Protein AF-A0A931X0N3-F1 (afdb_monomer)

Sequence (360 aa):
SYLYRYRYTQSYAGLIPGGLKPRPGAPPMRLWFNTGNCLFPDPVFKGIVQPVWTNNEYDMIHALAVEVARTGKSDYLPMLRWSARHTIEVDFVAHCDERMNHRGTPQHSPNHNTSGVISSHLWTQGLLQYYLLTGDRDALDVAHALGEKVMDLNRWSEARSWGFDREIGWGLLSLVCLVEAGFDRYREECIAMSDFLQNYDRRSYRGPVYLSTGRRNRSLERQMVDGGLGYSPLMEAMDRWQKITRRPDTEAWLKELLLQYQRETWNAIAEGEVPHQRYMVPDVMGIGYERTGDRTFIDLGLAILENYDFVREQPVGEIKPSAMTYRAVFRFLGHADRLGLLDSFESPAIVRLRKRAEER

Radius of gyration: 21.35 Å; Cα contacts (8 Å, |Δi|>4): 495; chains: 1; bounding box: 51×44×74 Å

Solvent-accessible surface area (backbone atoms only — not comparable to full-atom values): 20337 Å² total; per-residue (Å²): 134,90,82,88,72,86,72,76,86,89,85,77,78,72,90,68,91,85,78,71,82,75,61,93,85,61,76,85,75,81,72,81,75,78,87,72,92,78,74,70,71,86,83,93,86,91,75,96,63,78,67,57,44,54,49,61,57,67,33,46,34,33,33,39,47,49,50,30,69,74,67,70,47,68,83,48,48,62,57,31,50,49,49,46,48,42,40,63,72,58,21,38,31,76,72,50,92,52,71,67,42,32,32,28,32,15,43,60,5,49,90,32,65,73,41,64,38,51,41,58,43,36,77,20,54,18,36,46,49,48,20,75,76,68,68,45,59,67,38,43,53,50,28,51,36,29,44,50,37,39,54,51,36,62,70,32,81,94,62,41,58,86,53,98,43,33,37,39,12,32,30,40,27,22,32,41,46,41,35,75,73,67,44,62,89,39,45,66,58,44,49,55,53,52,51,48,64,72,68,52,65,73,84,78,60,83,64,55,66,93,47,97,76,29,63,52,91,46,56,68,59,51,29,42,47,25,23,11,74,25,43,27,41,29,52,49,26,52,53,52,44,28,71,74,67,68,42,65,66,55,48,53,53,50,52,52,50,42,53,52,47,48,54,40,48,50,51,35,50,76,73,73,46,77,52,76,31,49,49,23,42,26,32,45,22,31,52,37,24,76,75,66,70,45,62,66,30,54,34,52,32,52,53,53,54,73,69,51,78,68,76,84,48,86,41,48,83,58,68,60,65,50,27,35,27,56,56,15,39,56,67,23,47,57,53,39,50,78,69,68,58,71,88,50,96,64,54,71,42,49,59,51,52,53,52,57,61,73,76,105

Structure (mmCIF, N/CA/C/O backbone):
data_AF-A0A931X0N3-F1
#
_entry.id   AF-A0A931X0N3-F1
#
loop_
_atom_site.group_PDB
_atom_site.id
_atom_site.type_symbol
_atom_site.label_atom_id
_atom_site.label_alt_id
_atom_site.label_comp_id
_atom_site.label_asym_id
_atom_site.label_entity_id
_atom_site.label_seq_id
_atom_site.pdbx_PDB_ins_code
_atom_site.Cartn_x
_atom_site.Cartn_y
_atom_site.Cartn_z
_atom_site.occupancy
_atom_site.B_iso_or_equiv
_atom_site.auth_seq_id
_atom_site.auth_comp_id
_atom_site.auth_asym_id
_atom_site.auth_atom_id
_atom_site.pdbx_PDB_model_num
ATOM 1 N N . SER A 1 1 ? 22.976 23.786 -20.067 1.00 34.53 1 SER A N 1
ATOM 2 C CA . SER A 1 1 ? 22.804 23.683 -18.604 1.00 34.53 1 SER A CA 1
ATOM 3 C C . SER A 1 1 ? 21.532 24.423 -18.216 1.00 34.53 1 SER A C 1
ATOM 5 O O . SER A 1 1 ? 21.297 25.495 -18.750 1.00 34.53 1 SER A O 1
ATOM 7 N N . TYR A 1 2 ? 20.721 23.822 -17.337 1.00 25.06 2 TYR A N 1
ATOM 8 C CA . TYR A 1 2 ? 19.410 24.287 -16.846 1.00 25.06 2 TYR A CA 1
ATOM 9 C C . TYR A 1 2 ? 18.255 24.343 -17.856 1.00 25.06 2 TYR A C 1
ATOM 11 O O . TYR A 1 2 ? 18.152 25.284 -18.629 1.00 25.06 2 TYR A O 1
ATOM 19 N N . LEU A 1 3 ? 17.332 23.374 -17.755 1.00 22.16 3 LEU A N 1
ATOM 20 C CA . LEU A 1 3 ? 15.872 23.590 -17.794 1.00 22.16 3 LEU A CA 1
ATOM 21 C C . LEU A 1 3 ? 15.116 22.309 -17.360 1.00 22.16 3 LEU A C 1
ATOM 23 O O . LEU A 1 3 ? 14.185 21.854 -18.011 1.00 22.16 3 LEU A O 1
ATOM 27 N N . TYR A 1 4 ? 15.485 21.755 -16.198 1.00 25.14 4 TYR A N 1
ATOM 28 C CA . TYR A 1 4 ? 14.564 20.949 -15.386 1.00 25.14 4 TYR A CA 1
ATOM 29 C C . TYR A 1 4 ? 13.541 21.912 -14.763 1.00 25.14 4 TYR A C 1
ATOM 31 O O . TYR A 1 4 ? 13.698 22.382 -13.638 1.00 25.14 4 TYR A O 1
ATOM 39 N N . ARG A 1 5 ? 12.508 22.289 -15.522 1.00 22.84 5 ARG A N 1
ATOM 40 C CA . ARG A 1 5 ? 11.310 22.912 -14.946 1.00 22.84 5 ARG A CA 1
ATOM 41 C C . ARG A 1 5 ? 10.306 21.807 -14.668 1.00 22.84 5 ARG A C 1
ATOM 43 O O . ARG A 1 5 ? 9.483 21.482 -15.515 1.00 22.84 5 ARG A O 1
ATOM 50 N N . TYR A 1 6 ? 10.391 21.269 -13.454 1.00 25.03 6 TYR A N 1
ATOM 51 C CA . TYR A 1 6 ? 9.292 20.594 -12.776 1.00 25.03 6 TYR A CA 1
ATOM 52 C C . TYR A 1 6 ? 8.010 21.428 -12.931 1.00 25.03 6 TYR A C 1
ATOM 54 O O . TYR A 1 6 ? 7.811 22.417 -12.227 1.00 25.03 6 TYR A O 1
ATOM 62 N N . ARG A 1 7 ? 7.137 21.043 -13.864 1.00 22.34 7 ARG A N 1
ATOM 63 C CA . ARG A 1 7 ? 5.723 21.411 -13.829 1.00 22.34 7 ARG A CA 1
ATOM 64 C C . ARG A 1 7 ? 4.970 20.231 -13.233 1.00 22.34 7 ARG A C 1
ATOM 66 O O . ARG A 1 7 ? 4.386 19.426 -13.944 1.00 22.34 7 ARG A O 1
ATOM 73 N N . TYR A 1 8 ? 5.003 20.143 -11.906 1.00 24.97 8 TYR A N 1
ATOM 74 C CA . TYR A 1 8 ? 3.861 19.579 -11.199 1.00 24.97 8 TYR A CA 1
ATOM 75 C C . TYR A 1 8 ? 2.616 20.386 -11.604 1.00 24.97 8 TYR A C 1
ATOM 77 O O . TYR A 1 8 ? 2.715 21.595 -11.813 1.00 24.97 8 TYR A O 1
ATOM 85 N N . THR A 1 9 ? 1.461 19.724 -11.643 1.00 24.75 9 THR A N 1
ATOM 86 C CA . THR A 1 9 ? 0.105 20.297 -11.753 1.00 24.75 9 THR A CA 1
ATOM 87 C C . THR A 1 9 ? -0.378 20.664 -13.164 1.00 24.75 9 THR A C 1
ATOM 89 O O . THR A 1 9 ? -0.105 21.738 -13.688 1.00 24.75 9 THR A O 1
ATOM 92 N N . GLN A 1 10 ? -1.157 19.761 -13.768 1.00 24.53 10 GLN A N 1
ATOM 93 C CA . GLN A 1 10 ? -2.611 19.924 -13.933 1.00 24.53 10 GLN A CA 1
ATOM 94 C C . GLN A 1 10 ? -3.188 18.611 -14.491 1.00 24.53 10 GLN A C 1
ATOM 96 O O . GLN A 1 10 ? -3.094 18.322 -15.679 1.00 24.53 10 GLN A O 1
ATOM 101 N N . SER A 1 11 ? -3.749 17.795 -13.602 1.00 26.48 11 SER A N 1
ATOM 102 C CA . SER A 1 11 ? -4.498 16.580 -13.918 1.00 26.48 11 SER A CA 1
ATOM 103 C C . SER A 1 11 ? -5.937 16.809 -13.493 1.00 26.48 11 SER A C 1
ATOM 105 O O . SER A 1 11 ? -6.149 16.833 -12.293 1.00 26.48 11 SER A O 1
ATOM 107 N N . TYR A 1 12 ? -6.900 16.961 -14.402 1.00 36.62 12 TYR A N 1
ATOM 108 C CA . TYR A 1 12 ? -8.322 16.817 -14.060 1.00 36.62 12 TYR A CA 1
ATOM 109 C C . TYR A 1 12 ? -9.075 16.325 -15.294 1.00 36.62 12 TYR A C 1
ATOM 111 O O . TYR A 1 12 ? -8.903 16.860 -16.390 1.00 36.62 12 TYR A O 1
ATOM 119 N N . ALA A 1 13 ? -9.849 15.254 -15.129 1.00 25.50 13 ALA A N 1
ATOM 120 C CA . ALA A 1 13 ? -10.690 14.726 -16.188 1.00 25.50 13 ALA A CA 1
ATOM 121 C C . ALA A 1 13 ? -11.806 15.729 -16.520 1.00 25.50 13 ALA A C 1
ATOM 123 O O . ALA A 1 13 ? -12.459 16.263 -15.630 1.00 25.50 13 ALA A O 1
ATOM 124 N N . GLY A 1 14 ? -12.020 15.954 -17.816 1.00 27.67 14 GLY A N 1
ATOM 125 C CA . GLY A 1 14 ? -13.167 16.664 -18.374 1.00 27.67 14 GLY A CA 1
ATOM 126 C C . GLY A 1 14 ? -13.113 16.611 -19.902 1.00 27.67 14 GLY A C 1
ATOM 127 O O . GLY A 1 14 ? -12.220 17.193 -20.516 1.00 27.67 14 GLY A O 1
ATOM 128 N N . LEU A 1 15 ? -14.029 15.872 -20.534 1.00 32.25 15 LEU A N 1
ATOM 129 C CA . LEU A 1 15 ? -14.201 15.859 -21.993 1.00 32.25 15 LEU A CA 1
ATOM 130 C C . LEU A 1 15 ? -14.935 17.137 -22.440 1.00 32.25 15 LEU A C 1
ATOM 132 O O . LEU A 1 15 ? -15.938 17.510 -21.841 1.00 32.25 15 LEU A O 1
ATOM 136 N N . ILE A 1 16 ? -14.479 17.782 -23.522 1.00 33.72 16 ILE A N 1
ATOM 137 C CA . ILE A 1 16 ? -15.159 18.936 -24.143 1.00 33.72 16 ILE A CA 1
ATOM 138 C C . ILE A 1 16 ? -15.838 18.497 -25.451 1.00 33.72 16 ILE A C 1
ATOM 140 O O . ILE A 1 16 ? -15.136 18.124 -26.397 1.00 33.72 16 ILE A O 1
ATOM 144 N N . PRO A 1 17 ? -17.167 18.631 -25.594 1.00 31.28 17 PRO A N 1
ATOM 145 C CA . PRO A 1 17 ? -17.823 18.602 -26.898 1.00 31.28 17 PRO A CA 1
ATOM 146 C C . PRO A 1 17 ? -17.437 19.842 -27.726 1.00 31.28 17 PRO A C 1
ATOM 148 O O . PRO A 1 17 ? -17.644 20.977 -27.301 1.00 31.28 17 PRO A O 1
ATOM 151 N N . GLY A 1 18 ? -16.871 19.640 -28.921 1.00 37.56 18 GLY A N 1
ATOM 152 C CA . GLY A 1 18 ? -16.613 20.717 -29.896 1.00 37.56 18 GLY A CA 1
ATOM 153 C C . GLY A 1 18 ? -15.276 21.465 -29.770 1.00 37.56 18 GLY A C 1
ATOM 154 O O . GLY A 1 18 ? -15.065 22.447 -30.480 1.00 37.56 18 GLY A O 1
ATOM 155 N N . GLY A 1 19 ? -14.352 21.010 -28.915 1.00 26.84 19 GLY A N 1
ATOM 156 C CA . GLY A 1 19 ? -13.088 21.711 -28.634 1.00 26.84 19 GLY A CA 1
ATOM 157 C C . GLY A 1 19 ? -11.963 21.552 -29.668 1.00 26.84 19 GLY A C 1
ATOM 158 O O . GLY A 1 19 ? -10.969 22.270 -29.595 1.00 26.84 19 GLY A O 1
ATOM 159 N N . LEU A 1 20 ? -12.089 20.644 -30.641 1.00 34.66 20 LEU A N 1
ATOM 160 C CA . LEU A 1 20 ? -11.073 20.432 -31.675 1.00 34.66 20 LEU A CA 1
ATOM 161 C C . LEU A 1 20 ? -11.705 20.504 -33.063 1.00 34.66 20 LEU A C 1
ATOM 163 O O . LEU A 1 20 ? -12.465 19.624 -33.458 1.00 34.66 20 LEU A O 1
ATOM 167 N N . LYS A 1 21 ? -11.347 21.542 -33.827 1.00 39.78 21 LYS A N 1
ATOM 168 C CA . LYS A 1 21 ? -11.531 21.530 -35.280 1.00 39.78 21 LYS A CA 1
ATOM 169 C C . LYS A 1 21 ? -10.403 20.678 -35.875 1.00 39.78 21 LYS A C 1
ATOM 171 O O . LYS A 1 21 ? -9.245 21.088 -35.757 1.00 39.78 21 LYS A O 1
ATOM 176 N N . PRO A 1 22 ? -10.685 19.504 -36.468 1.00 44.97 22 PRO A N 1
ATOM 177 C CA . PRO A 1 22 ? -9.653 18.727 -37.143 1.00 44.97 22 PRO A CA 1
ATOM 178 C C . PRO A 1 22 ? -8.997 19.566 -38.248 1.00 44.97 22 PRO A C 1
ATOM 180 O O . PRO A 1 22 ? -9.637 20.429 -38.855 1.00 44.97 22 PRO A O 1
ATOM 183 N N . ARG A 1 23 ? -7.705 19.327 -38.504 1.00 39.34 23 ARG A N 1
ATOM 184 C CA . ARG A 1 23 ? -7.013 19.962 -39.634 1.00 39.34 23 ARG A CA 1
ATOM 185 C C . ARG A 1 23 ? -7.696 19.541 -40.946 1.00 39.34 23 ARG A C 1
ATOM 187 O O . ARG A 1 23 ? -8.134 18.391 -41.040 1.00 39.34 23 ARG A O 1
ATOM 194 N N . PRO A 1 24 ? -7.771 20.423 -41.958 1.00 41.03 24 PRO A N 1
ATOM 195 C CA . PRO A 1 24 ? -8.292 20.056 -43.271 1.00 41.03 24 PRO A CA 1
ATOM 196 C C . PRO A 1 24 ? -7.590 18.795 -43.798 1.00 41.03 24 PRO A C 1
ATOM 198 O O . PRO A 1 24 ? -6.363 18.754 -43.845 1.00 41.03 24 PRO A O 1
ATOM 201 N N . GLY A 1 25 ? -8.362 17.760 -44.141 1.00 50.47 25 GLY A N 1
ATOM 202 C CA . GLY A 1 25 ? -7.842 16.487 -44.657 1.00 50.47 25 GLY A CA 1
ATOM 203 C C . GLY A 1 25 ? -7.460 15.439 -43.605 1.00 50.47 25 GLY A C 1
ATOM 204 O O . GLY A 1 25 ? -7.005 14.361 -43.981 1.00 50.47 25 GLY A O 1
ATOM 205 N N . ALA A 1 26 ? -7.652 15.704 -42.307 1.00 43.91 26 ALA A N 1
ATOM 206 C CA . ALA A 1 26 ? -7.494 14.661 -41.297 1.00 43.91 26 ALA A CA 1
ATOM 207 C C . ALA A 1 26 ? -8.514 13.528 -41.549 1.00 43.91 26 ALA A C 1
ATOM 209 O O . ALA A 1 26 ? -9.701 13.820 -41.735 1.00 43.91 26 ALA A O 1
ATOM 210 N N . PRO A 1 27 ? -8.086 12.252 -41.566 1.00 39.19 27 PRO A N 1
ATOM 211 C CA . PRO A 1 27 ? -9.004 11.139 -41.752 1.00 39.19 27 PRO A CA 1
ATOM 212 C C . PRO A 1 27 ? -10.037 11.127 -40.616 1.00 39.19 27 PRO A C 1
ATOM 214 O O . PRO A 1 27 ? -9.693 11.458 -39.476 1.00 39.19 27 PRO A O 1
ATOM 217 N N . PRO A 1 28 ? -11.300 10.758 -40.893 1.00 43.50 28 PRO A N 1
ATOM 218 C CA . PRO A 1 28 ? -12.305 10.637 -39.851 1.00 43.50 28 PRO A CA 1
ATOM 219 C C . PRO A 1 28 ? -11.843 9.573 -38.854 1.00 43.50 28 PRO A C 1
ATOM 221 O O . PRO A 1 28 ? -11.841 8.380 -39.158 1.00 43.50 28 PRO A O 1
ATOM 224 N N . MET A 1 29 ? -11.439 9.992 -37.652 1.00 35.44 29 MET A N 1
ATOM 225 C CA . MET A 1 29 ? -11.303 9.051 -36.547 1.00 35.44 29 MET A CA 1
ATOM 226 C C . MET A 1 29 ? -12.696 8.498 -36.269 1.00 35.44 29 MET A C 1
ATOM 228 O O . MET A 1 29 ? -13.601 9.244 -35.891 1.00 35.44 29 MET A O 1
ATOM 232 N N . ARG A 1 30 ? -12.872 7.187 -36.454 1.00 30.75 30 ARG A N 1
ATOM 233 C CA . ARG A 1 30 ? -14.013 6.473 -35.886 1.00 30.75 30 ARG A CA 1
ATOM 234 C C . ARG A 1 30 ? -13.874 6.533 -34.368 1.00 30.75 30 ARG A C 1
ATOM 236 O O . ARG A 1 30 ? -13.252 5.672 -33.756 1.00 30.75 30 ARG A O 1
ATOM 243 N N . LEU A 1 31 ? -14.427 7.584 -33.772 1.00 33.88 31 LEU A N 1
ATOM 244 C CA . LEU A 1 31 ? -14.797 7.580 -32.367 1.00 33.88 31 LEU A CA 1
ATOM 245 C C . LEU A 1 31 ? -15.794 6.436 -32.198 1.00 33.88 31 LEU A C 1
ATOM 247 O O . LEU A 1 31 ? -16.909 6.487 -32.720 1.00 33.88 31 LEU A O 1
ATOM 251 N N . TRP A 1 32 ? -15.364 5.375 -31.523 1.00 27.78 32 TRP A N 1
ATOM 252 C CA . TRP A 1 32 ? -16.270 4.357 -31.020 1.00 27.78 32 TRP A CA 1
ATOM 253 C C . TRP A 1 32 ? -17.093 5.006 -29.909 1.00 27.78 32 TRP A C 1
ATOM 255 O O . TRP A 1 32 ? -16.715 5.008 -28.742 1.00 27.78 32 TRP A O 1
ATOM 265 N N . PHE A 1 33 ? -18.202 5.631 -30.296 1.00 27.34 33 PHE A N 1
ATOM 266 C CA . PHE A 1 33 ? -19.243 6.024 -29.364 1.00 27.34 33 PHE A CA 1
ATOM 267 C C . PHE A 1 33 ? -19.898 4.741 -28.860 1.00 27.34 33 PHE A C 1
ATOM 269 O O . PHE A 1 33 ? -20.701 4.137 -29.572 1.00 27.34 33 PHE A O 1
ATOM 276 N N . ASN A 1 34 ? -19.548 4.304 -27.650 1.00 26.16 34 ASN A N 1
ATOM 277 C CA . ASN A 1 34 ? -20.374 3.314 -26.981 1.00 26.16 34 ASN A CA 1
ATOM 278 C C . ASN A 1 34 ? -21.649 4.021 -26.507 1.00 26.16 34 ASN A C 1
ATOM 280 O O . ASN A 1 34 ? -21.625 4.874 -25.619 1.00 26.16 34 ASN A O 1
ATOM 284 N N . THR A 1 35 ? -22.751 3.720 -27.181 1.00 24.38 35 THR A N 1
ATOM 285 C CA . THR A 1 35 ? -24.092 4.167 -26.824 1.00 24.38 35 THR A CA 1
ATOM 286 C C . THR A 1 35 ? -24.618 3.218 -25.752 1.00 24.38 35 THR A C 1
ATOM 288 O O . THR A 1 35 ? -25.076 2.123 -26.052 1.00 24.38 35 THR A O 1
ATOM 291 N N . GLY A 1 36 ? -24.518 3.637 -24.489 1.00 24.41 36 GLY A N 1
ATOM 292 C CA . GLY A 1 36 ? -25.069 2.921 -23.335 1.00 24.41 36 GLY A CA 1
ATOM 293 C C . GLY A 1 36 ? -24.047 2.732 -22.215 1.00 24.41 36 GLY A C 1
ATOM 294 O O . GLY A 1 36 ? -23.069 2.017 -22.387 1.00 24.41 36 GLY A O 1
ATOM 295 N N . ASN A 1 37 ? -24.301 3.371 -21.070 1.00 27.91 37 ASN A N 1
ATOM 296 C CA . ASN A 1 37 ? -23.654 3.153 -19.770 1.00 27.91 37 ASN A CA 1
ATOM 297 C C . ASN A 1 37 ? -22.114 3.090 -19.767 1.00 27.91 37 ASN A C 1
ATOM 299 O O . ASN A 1 37 ? -21.560 1.998 -19.728 1.00 27.91 37 ASN A O 1
ATOM 303 N N . CYS A 1 38 ? -21.413 4.231 -19.687 1.00 25.45 38 CYS A N 1
ATOM 304 C CA . CYS A 1 38 ? -20.063 4.235 -19.107 1.00 25.45 38 CYS A CA 1
ATOM 305 C C . CYS A 1 38 ? -19.554 5.624 -18.672 1.00 25.45 38 CYS A C 1
ATOM 307 O O . CYS A 1 38 ? -19.379 6.541 -19.468 1.00 25.45 38 CYS A O 1
ATOM 309 N N . LEU A 1 39 ? -19.251 5.684 -17.376 1.00 27.27 39 LEU A N 1
ATOM 310 C CA . LEU A 1 39 ? -18.163 6.373 -16.681 1.00 27.27 39 LEU A CA 1
ATOM 311 C C . LEU A 1 39 ? -17.950 7.894 -16.682 1.00 27.27 39 LEU A C 1
ATOM 313 O O . LEU A 1 39 ? -17.274 8.267 -15.745 1.00 27.27 39 LEU A O 1
ATOM 317 N N . PHE A 1 40 ? -18.487 8.781 -17.530 1.00 35.84 40 PHE A N 1
ATOM 318 C CA . PHE A 1 40 ? -18.289 10.249 -17.333 1.00 35.84 40 PHE A CA 1
ATOM 319 C C . PHE A 1 40 ? -19.353 11.092 -18.081 1.00 35.84 40 PHE A C 1
ATOM 321 O O . PHE A 1 40 ? -19.472 10.918 -19.296 1.00 35.84 40 PHE A O 1
ATOM 328 N N . PRO A 1 41 ? -20.152 11.964 -17.416 1.00 28.02 41 PRO A N 1
ATOM 329 C CA . PRO A 1 41 ? -20.002 13.420 -17.636 1.00 28.02 41 PRO A CA 1
ATOM 330 C C . PRO A 1 41 ? -20.354 14.308 -16.402 1.00 28.02 41 PRO A C 1
ATOM 332 O O . PRO A 1 41 ? -21.202 13.942 -15.598 1.00 28.02 41 PRO A O 1
ATOM 335 N N . ASP A 1 42 ? -19.657 15.436 -16.181 1.00 26.11 42 ASP A N 1
ATOM 336 C CA . ASP A 1 42 ? -20.081 16.866 -16.364 1.00 26.11 42 ASP A CA 1
ATOM 337 C C . ASP A 1 42 ? -19.962 17.580 -14.982 1.00 26.11 42 ASP A C 1
ATOM 339 O O . ASP A 1 42 ? -19.809 16.856 -14.001 1.00 26.11 42 ASP A O 1
ATOM 343 N N . PRO A 1 43 ? -20.099 18.909 -14.765 1.00 32.28 43 PRO A N 1
ATOM 344 C CA . PRO A 1 43 ? -19.909 20.119 -15.571 1.00 32.28 43 PRO A CA 1
ATOM 345 C C . PRO A 1 43 ? -18.839 21.040 -14.914 1.00 32.28 43 PRO A C 1
ATOM 347 O O . PRO A 1 43 ? -18.280 20.716 -13.880 1.00 32.28 43 PRO A O 1
ATOM 350 N N . VAL A 1 44 ? -18.605 22.255 -15.422 1.00 26.64 44 VAL A N 1
ATOM 351 C CA . VAL A 1 44 ? -17.850 23.338 -14.727 1.00 26.64 44 VAL A CA 1
ATOM 352 C C . VAL A 1 44 ? -16.316 23.365 -14.965 1.00 26.64 44 VAL A C 1
ATOM 354 O O . VAL A 1 44 ? -15.509 22.886 -14.183 1.00 26.64 44 VAL A O 1
ATOM 357 N N . PHE A 1 45 ? -15.952 24.091 -16.034 1.00 27.11 45 PHE A N 1
ATOM 358 C CA . PHE A 1 45 ? -14.685 24.793 -16.348 1.00 27.11 45 PHE A CA 1
ATOM 359 C C . PHE A 1 45 ? -13.902 24.399 -17.612 1.00 27.11 45 PHE A C 1
ATOM 361 O O . PHE A 1 45 ? -13.621 23.255 -17.940 1.00 27.11 45 PHE A O 1
ATOM 368 N N . LYS A 1 46 ? -13.580 25.481 -18.331 1.00 29.73 46 LYS A N 1
ATOM 369 C CA . LYS A 1 46 ? -13.030 25.616 -19.678 1.00 29.73 46 LYS A CA 1
ATOM 370 C C . LYS A 1 46 ? -11.501 25.465 -19.676 1.00 29.73 46 LYS A C 1
ATOM 372 O O . LYS A 1 46 ? -10.823 26.249 -19.020 1.00 29.73 46 LYS A O 1
ATOM 377 N N . GLY A 1 47 ? -10.969 24.563 -20.502 1.00 31.33 47 GLY A N 1
ATOM 378 C CA . GLY A 1 47 ? -9.542 24.481 -20.847 1.00 31.33 47 GLY A CA 1
ATOM 379 C C . GLY A 1 47 ? -9.169 23.094 -21.371 1.00 31.33 47 GLY A C 1
ATOM 380 O O . GLY A 1 47 ? -9.458 22.101 -20.720 1.00 31.33 47 GLY A O 1
ATOM 381 N N . ILE A 1 48 ? -8.570 23.002 -22.562 1.00 33.12 48 ILE A N 1
ATOM 382 C CA . ILE A 1 48 ? -8.204 21.713 -23.173 1.00 33.12 48 ILE A CA 1
ATOM 383 C C . ILE A 1 48 ? -6.932 21.180 -22.499 1.00 33.12 48 ILE A C 1
ATOM 385 O O . ILE A 1 48 ? -5.843 21.701 -22.735 1.00 33.12 48 ILE A O 1
ATOM 389 N N . VAL A 1 49 ? -7.065 20.111 -21.719 1.00 37.44 49 VAL A N 1
ATOM 390 C CA . VAL A 1 49 ? -5.971 19.211 -21.323 1.00 37.44 49 VAL A CA 1
ATOM 391 C C . VAL A 1 49 ? -6.299 17.815 -21.853 1.00 37.44 49 VAL A C 1
ATOM 393 O O . VAL A 1 49 ? -7.466 17.429 -21.904 1.00 37.44 49 VAL A O 1
ATOM 396 N N . GLN A 1 50 ? -5.292 17.071 -22.320 1.00 39.00 50 GLN A N 1
ATOM 397 C CA . GLN A 1 50 ? -5.501 15.680 -22.735 1.00 39.00 50 GLN A CA 1
ATOM 398 C C . GLN A 1 50 ? -6.021 14.872 -21.535 1.00 39.00 50 GLN A C 1
ATOM 400 O O . GLN A 1 50 ? -5.484 15.054 -20.440 1.00 39.00 50 GLN A O 1
ATOM 405 N N . PRO A 1 51 ? -7.024 13.987 -21.706 1.00 48.09 51 PRO A N 1
ATOM 406 C CA . PRO A 1 51 ? -7.414 13.057 -20.656 1.00 48.09 51 PRO A CA 1
ATOM 407 C C . PRO A 1 51 ? -6.187 12.274 -20.192 1.00 48.09 51 PRO A C 1
ATOM 409 O O . PRO A 1 51 ? -5.516 11.619 -20.989 1.00 48.09 51 PRO A O 1
ATOM 412 N N . VAL A 1 52 ? -5.873 12.392 -18.908 1.00 53.62 52 VAL A N 1
ATOM 413 C CA . VAL A 1 52 ? -4.751 11.692 -18.294 1.00 53.62 52 VAL A CA 1
ATOM 414 C C . VAL A 1 52 ? -5.295 10.416 -17.670 1.00 53.62 52 VAL A C 1
ATOM 416 O O . VAL A 1 52 ? -6.098 10.481 -16.738 1.00 53.62 52 VAL A O 1
ATOM 419 N N . TRP A 1 53 ? -4.878 9.264 -18.197 1.00 63.84 53 TRP A N 1
ATOM 420 C CA . TRP A 1 53 ? -5.178 7.982 -17.571 1.00 63.84 53 TRP A CA 1
ATOM 421 C C . TRP A 1 53 ? -4.393 7.843 -16.265 1.00 63.84 53 TRP A C 1
ATOM 423 O O . TRP A 1 53 ? -3.319 8.424 -16.107 1.00 63.84 53 TRP A O 1
ATOM 433 N N . THR A 1 54 ? -4.942 7.110 -15.299 1.00 69.62 54 THR A N 1
ATOM 434 C CA . THR A 1 54 ? -4.351 7.009 -13.960 1.00 69.62 54 THR A CA 1
ATOM 435 C C . THR A 1 54 ? -3.199 6.011 -13.883 1.00 69.62 54 THR A C 1
ATOM 437 O O . THR A 1 54 ? -2.437 6.066 -12.927 1.00 69.62 54 THR A O 1
ATOM 440 N N . ASN A 1 55 ? -3.026 5.138 -14.880 1.00 76.19 55 ASN A N 1
ATOM 441 C CA . ASN A 1 55 ? -1.935 4.160 -14.954 1.00 76.19 55 ASN A CA 1
ATOM 442 C C . ASN A 1 55 ? -1.856 3.253 -13.705 1.00 76.19 55 ASN A C 1
ATOM 444 O O . ASN A 1 55 ? -0.829 3.171 -13.036 1.00 76.19 55 ASN A O 1
ATOM 448 N N . ASN A 1 56 ? -2.978 2.609 -13.369 1.00 81.75 56 ASN A N 1
ATOM 449 C CA . ASN A 1 56 ? -3.183 1.810 -12.150 1.00 81.75 56 ASN A CA 1
ATOM 450 C C . ASN A 1 56 ? -2.983 2.565 -10.821 1.00 81.75 56 ASN A C 1
ATOM 452 O O . ASN A 1 56 ? -2.722 1.953 -9.784 1.00 81.75 56 ASN A O 1
ATOM 456 N N . GLU A 1 57 ? -3.118 3.891 -10.814 1.00 77.81 57 GLU A N 1
ATOM 457 C CA . GLU A 1 57 ? -2.987 4.640 -9.570 1.00 77.81 57 GLU A CA 1
ATOM 458 C C . GLU A 1 57 ? -3.998 4.221 -8.509 1.00 77.81 57 GLU A C 1
ATOM 460 O O . GLU A 1 57 ? -5.197 4.096 -8.765 1.00 77.81 57 GLU A O 1
ATOM 465 N N . TYR A 1 58 ? -3.454 4.027 -7.305 1.00 79.06 58 TYR A N 1
ATOM 466 C CA . TYR A 1 58 ? -4.119 3.484 -6.119 1.00 79.06 58 TYR A CA 1
ATOM 467 C C . TYR A 1 58 ? -4.505 2.013 -6.218 1.00 79.06 58 TYR A C 1
ATOM 469 O O . TYR A 1 58 ? -5.211 1.513 -5.344 1.00 79.06 58 TYR A O 1
ATOM 477 N N . ASP A 1 59 ? -3.969 1.316 -7.220 1.00 88.62 59 ASP A N 1
ATOM 478 C CA . ASP A 1 59 ? -4.094 -0.122 -7.393 1.00 88.62 59 ASP A CA 1
ATOM 479 C C . ASP A 1 59 ? -5.565 -0.557 -7.439 1.00 88.62 59 ASP A C 1
ATOM 481 O O . ASP A 1 59 ? -6.064 -1.285 -6.582 1.00 88.62 59 ASP A O 1
ATOM 485 N N . MET A 1 60 ? -6.298 -0.076 -8.449 1.00 84.31 60 MET A N 1
ATOM 486 C CA . MET A 1 60 ? -7.707 -0.443 -8.657 1.00 84.31 60 MET A CA 1
ATOM 487 C C . MET A 1 60 ? -7.886 -1.967 -8.739 1.00 84.31 60 MET A C 1
ATOM 489 O O . MET A 1 60 ? -8.899 -2.511 -8.300 1.00 84.31 60 MET A O 1
ATOM 493 N N . ILE A 1 61 ? -6.874 -2.664 -9.261 1.00 92.00 61 ILE A N 1
ATOM 494 C CA . ILE A 1 61 ? -6.832 -4.124 -9.317 1.00 92.00 61 ILE A CA 1
ATOM 495 C C . ILE A 1 61 ? -6.937 -4.711 -7.902 1.00 92.00 61 ILE A C 1
ATOM 497 O O . ILE A 1 61 ? -7.717 -5.637 -7.693 1.00 92.00 61 ILE A O 1
ATOM 501 N N . HIS A 1 62 ? -6.233 -4.143 -6.916 1.00 93.38 62 HIS A N 1
ATOM 502 C CA . HIS A 1 62 ? -6.345 -4.557 -5.517 1.00 93.38 62 HIS A CA 1
ATOM 503 C C . HIS A 1 62 ? -7.765 -4.363 -4.970 1.00 93.38 62 HIS A C 1
ATOM 505 O O . HIS A 1 62 ? -8.333 -5.292 -4.395 1.00 93.38 62 HIS A O 1
ATOM 511 N N . ALA A 1 63 ? -8.369 -3.191 -5.188 1.00 86.94 63 ALA A N 1
ATOM 512 C CA . ALA A 1 63 ? -9.732 -2.908 -4.731 1.00 86.94 63 ALA A CA 1
ATOM 513 C C . ALA A 1 63 ? -10.757 -3.905 -5.310 1.00 86.94 63 ALA A C 1
ATOM 515 O O . ALA A 1 63 ? -11.589 -4.449 -4.581 1.00 86.94 63 ALA A O 1
ATOM 516 N N . LEU A 1 64 ? -10.660 -4.199 -6.610 1.00 86.75 64 LEU A N 1
ATOM 517 C CA . LEU A 1 64 ? -11.527 -5.163 -7.290 1.00 86.75 64 LEU A CA 1
ATOM 518 C C . LEU A 1 64 ? -11.271 -6.604 -6.830 1.00 86.75 64 LEU A C 1
ATOM 520 O O . LEU A 1 64 ? -12.221 -7.360 -6.637 1.00 86.75 64 LEU A O 1
ATOM 524 N N . ALA A 1 65 ? -10.010 -6.990 -6.617 1.00 91.88 65 ALA A N 1
ATOM 525 C CA . ALA A 1 65 ? -9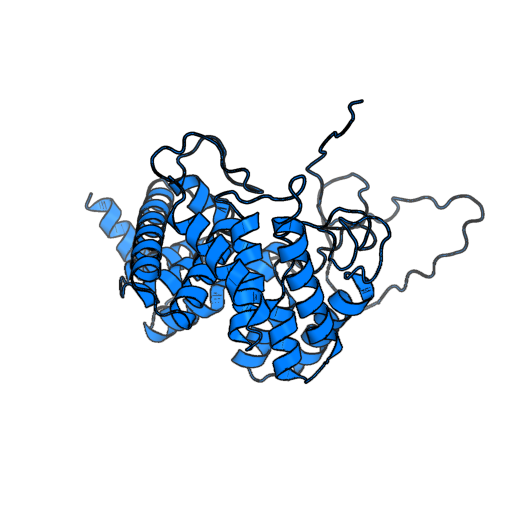.660 -8.319 -6.122 1.00 91.88 65 ALA A CA 1
ATOM 526 C C . ALA A 1 65 ? -10.190 -8.553 -4.699 1.00 91.88 65 ALA A C 1
ATOM 528 O O . ALA A 1 65 ? -10.717 -9.629 -4.409 1.00 91.88 65 ALA A O 1
ATOM 529 N N . VAL A 1 66 ? -10.113 -7.539 -3.830 1.00 88.38 66 VAL A N 1
ATOM 530 C CA . VAL A 1 66 ? -10.718 -7.578 -2.491 1.00 88.38 66 VAL A CA 1
ATOM 531 C C . VAL A 1 66 ? -12.233 -7.736 -2.588 1.00 88.38 66 VAL A C 1
ATOM 533 O O . VAL A 1 66 ? -12.795 -8.563 -1.875 1.00 88.38 66 VAL A O 1
ATOM 536 N N . GLU A 1 67 ? -12.900 -7.013 -3.488 1.00 84.81 67 GLU A N 1
ATOM 537 C CA . GLU A 1 67 ? -14.355 -7.107 -3.645 1.00 84.81 67 GLU A CA 1
ATOM 538 C C . GLU A 1 67 ? -14.806 -8.479 -4.175 1.00 84.81 67 GLU A C 1
ATOM 540 O O . GLU A 1 67 ? -15.777 -9.055 -3.670 1.00 84.81 67 GLU A O 1
ATOM 545 N N . VAL A 1 68 ? -14.067 -9.050 -5.131 1.00 86.56 68 VAL A N 1
ATOM 546 C CA . VAL A 1 68 ? -14.264 -10.435 -5.590 1.00 86.56 68 VAL A CA 1
ATOM 547 C C . VAL A 1 68 ? -14.123 -11.405 -4.417 1.00 86.56 68 VAL A C 1
ATOM 549 O O . VAL A 1 68 ? -15.015 -12.223 -4.193 1.00 86.56 68 VAL A O 1
ATOM 552 N N . ALA A 1 69 ? -13.044 -11.296 -3.636 1.00 88.75 69 ALA A N 1
ATOM 553 C CA . ALA A 1 69 ? -12.788 -12.188 -2.506 1.00 88.75 69 ALA A CA 1
ATOM 554 C C . ALA A 1 69 ? -13.839 -12.047 -1.391 1.00 88.75 69 ALA A C 1
ATOM 556 O O . ALA A 1 69 ? -14.249 -13.041 -0.796 1.00 88.75 69 ALA A O 1
ATOM 557 N N . ARG A 1 70 ? -14.298 -10.821 -1.120 1.00 84.69 70 ARG A N 1
ATOM 558 C CA . ARG A 1 70 ? -15.284 -10.509 -0.077 1.00 84.69 70 ARG A CA 1
ATOM 559 C C . ARG A 1 70 ? -16.682 -11.006 -0.429 1.00 84.69 70 ARG A C 1
ATOM 561 O O . ARG A 1 70 ? -17.406 -11.457 0.453 1.00 84.69 70 ARG A O 1
ATOM 568 N N . THR A 1 71 ? -17.088 -10.871 -1.690 1.00 84.94 71 THR A N 1
ATOM 569 C CA . THR A 1 71 ? -18.468 -11.159 -2.114 1.00 84.94 71 THR A CA 1
ATOM 570 C C . THR A 1 71 ? -18.648 -12.535 -2.737 1.00 84.94 71 THR A C 1
ATOM 572 O O . THR A 1 71 ? -19.775 -13.024 -2.792 1.00 84.94 71 THR A O 1
ATOM 575 N N . GLY A 1 72 ? -17.578 -13.134 -3.265 1.00 83.69 72 GLY A N 1
ATOM 576 C CA . GLY A 1 72 ? -17.651 -14.336 -4.094 1.00 83.69 72 GLY A CA 1
ATOM 577 C C . GLY A 1 72 ? -18.402 -14.133 -5.417 1.00 83.69 72 GLY A C 1
ATOM 578 O O . GLY A 1 72 ? -18.680 -15.110 -6.111 1.00 83.69 72 GLY A O 1
ATOM 579 N N . LYS A 1 73 ? -18.762 -12.893 -5.781 1.00 80.75 73 LYS A N 1
ATOM 580 C CA . LYS A 1 73 ? -19.542 -12.604 -6.989 1.00 80.75 73 LYS A CA 1
ATOM 581 C C . LYS A 1 73 ? -18.634 -12.566 -8.212 1.00 80.75 73 LYS A C 1
ATOM 583 O O . LYS A 1 73 ? -17.748 -11.718 -8.320 1.00 80.75 73 LYS A O 1
ATOM 588 N N . SER A 1 74 ? -18.911 -13.445 -9.171 1.00 79.81 74 SER A N 1
ATOM 589 C CA . SER A 1 74 ? -18.188 -13.512 -10.446 1.00 79.81 74 SER A CA 1
ATOM 590 C C . SER A 1 74 ? -18.349 -12.261 -11.308 1.00 79.81 74 SER A C 1
ATOM 592 O O . SER A 1 74 ? -17.514 -12.013 -12.170 1.00 79.81 74 SER A O 1
ATOM 594 N N . ASP A 1 75 ? -19.382 -11.453 -11.071 1.00 80.62 75 ASP A N 1
ATOM 595 C CA . ASP A 1 75 ? -19.711 -10.274 -11.884 1.00 80.62 75 ASP A CA 1
ATOM 596 C C . ASP A 1 75 ? -18.620 -9.192 -11.840 1.00 80.62 75 ASP A C 1
ATOM 598 O O . ASP A 1 75 ? -18.499 -8.388 -12.763 1.00 80.62 75 ASP A O 1
ATOM 602 N N . TYR A 1 76 ? -17.781 -9.199 -10.800 1.00 77.06 76 TYR A N 1
ATOM 603 C CA . TYR A 1 76 ? -16.631 -8.302 -10.682 1.00 77.06 76 TYR A CA 1
ATOM 604 C C . TYR A 1 76 ? -15.375 -8.825 -11.401 1.00 77.06 76 TYR A C 1
ATOM 606 O O . TYR A 1 76 ? -14.470 -8.040 -11.692 1.00 77.06 76 TYR A O 1
ATOM 614 N N . LEU A 1 77 ? -15.311 -10.121 -11.742 1.00 78.38 77 LEU A N 1
ATOM 615 C CA . LEU A 1 77 ? -14.148 -10.731 -12.400 1.00 78.38 77 LEU A CA 1
ATOM 616 C C . LEU A 1 77 ? -13.833 -10.124 -13.777 1.00 78.38 77 LEU A C 1
ATOM 618 O O . LEU A 1 77 ? -12.651 -9.903 -14.039 1.00 78.38 77 LEU A O 1
ATOM 622 N N . PRO A 1 78 ? -14.811 -9.814 -14.658 1.00 84.25 78 PRO A N 1
ATOM 623 C CA . PRO A 1 78 ? -14.521 -9.131 -15.917 1.00 84.25 78 PRO A CA 1
ATOM 624 C C . PRO A 1 78 ? -13.840 -7.777 -15.706 1.00 84.25 78 PRO A C 1
ATOM 626 O O . PRO A 1 78 ? -12.848 -7.489 -16.369 1.00 84.25 78 PRO A O 1
ATOM 629 N N . MET A 1 79 ? -14.315 -6.978 -14.744 1.00 81.81 79 MET A N 1
ATOM 630 C CA . MET A 1 79 ? -13.733 -5.665 -14.447 1.00 81.81 79 MET A CA 1
ATOM 631 C C . MET A 1 79 ? -12.321 -5.788 -13.866 1.00 81.81 79 MET A C 1
ATOM 633 O O . MET A 1 79 ? -11.413 -5.065 -14.281 1.00 81.81 79 MET A O 1
ATOM 637 N N . LEU A 1 80 ? -12.121 -6.734 -12.941 1.00 84.12 80 LEU A N 1
ATOM 638 C CA . LEU A 1 80 ? -10.804 -7.069 -12.402 1.00 84.12 80 LEU A CA 1
ATOM 639 C C . LEU A 1 80 ? -9.838 -7.470 -13.527 1.00 84.12 80 LEU A C 1
ATOM 641 O O . LEU A 1 80 ? -8.738 -6.926 -13.621 1.00 84.12 80 LEU A O 1
ATOM 645 N N . ARG A 1 81 ? -10.274 -8.370 -14.417 1.00 88.12 81 ARG A N 1
ATOM 646 C CA . ARG A 1 81 ? -9.493 -8.826 -15.571 1.00 88.12 81 ARG A CA 1
ATOM 647 C C . ARG A 1 81 ? -9.142 -7.678 -16.507 1.00 88.12 81 ARG A C 1
ATOM 649 O O . ARG A 1 81 ? -7.990 -7.576 -16.909 1.00 88.12 81 ARG A O 1
ATOM 656 N N . TRP A 1 82 ? -10.096 -6.819 -16.863 1.00 87.38 82 TRP A N 1
ATOM 657 C CA . TRP A 1 82 ? -9.831 -5.682 -17.748 1.00 87.38 82 TRP A CA 1
ATOM 658 C C . TRP A 1 82 ? -8.875 -4.676 -17.124 1.00 87.38 82 TRP A C 1
ATOM 660 O O . TRP A 1 82 ? -7.973 -4.213 -17.811 1.00 87.38 82 TRP A O 1
ATOM 670 N N . SER A 1 83 ? -9.014 -4.400 -15.826 1.00 85.94 83 SER A N 1
ATOM 671 C CA . SER A 1 83 ? -8.082 -3.523 -15.110 1.00 85.94 83 SER A CA 1
ATOM 672 C C . SER A 1 83 ? -6.666 -4.101 -15.129 1.00 85.94 83 SER A C 1
ATOM 674 O O . SER A 1 83 ? -5.723 -3.398 -15.479 1.00 85.94 83 SER A O 1
ATOM 676 N N . ALA A 1 84 ? -6.524 -5.403 -14.856 1.00 93.31 84 ALA A N 1
ATOM 677 C CA . ALA A 1 84 ? -5.235 -6.084 -14.917 1.00 93.31 84 ALA A CA 1
ATOM 678 C C . ALA A 1 84 ? -4.640 -6.090 -16.334 1.00 93.31 84 ALA A C 1
ATOM 680 O O . ALA A 1 84 ? -3.483 -5.711 -16.504 1.00 93.31 84 ALA A O 1
ATOM 681 N N . ARG A 1 85 ? -5.418 -6.457 -17.364 1.00 93.31 85 ARG A N 1
ATOM 682 C CA . ARG A 1 85 ? -4.935 -6.468 -18.758 1.00 93.31 85 ARG A CA 1
ATOM 683 C C . ARG A 1 85 ? -4.555 -5.080 -19.241 1.00 93.31 85 ARG A C 1
ATOM 685 O O . ARG A 1 85 ? -3.517 -4.942 -19.870 1.00 93.31 85 ARG A O 1
ATOM 692 N N . HIS A 1 86 ? -5.328 -4.056 -18.896 1.00 89.62 86 HIS A N 1
ATOM 693 C CA . HIS A 1 86 ? -4.986 -2.680 -19.238 1.00 89.62 86 HIS A CA 1
ATOM 694 C C . HIS A 1 86 ? -3.639 -2.282 -18.620 1.00 89.62 86 HIS A C 1
ATOM 696 O O . HIS A 1 86 ? -2.773 -1.750 -19.312 1.00 89.62 86 HIS A O 1
ATOM 702 N N . THR A 1 87 ? -3.405 -2.608 -17.347 1.00 91.94 87 THR A N 1
ATOM 703 C CA . THR A 1 87 ? -2.106 -2.346 -16.714 1.00 91.94 87 THR A CA 1
ATOM 704 C C . THR A 1 87 ? -0.961 -3.111 -17.382 1.00 91.94 87 THR A C 1
ATOM 706 O O . THR A 1 87 ? 0.102 -2.537 -17.595 1.00 91.94 87 THR A O 1
ATOM 709 N N . ILE A 1 88 ? -1.175 -4.378 -17.742 1.00 95.00 88 ILE A N 1
ATOM 710 C CA . ILE A 1 88 ? -0.160 -5.258 -18.347 1.00 95.00 88 ILE A CA 1
ATOM 711 C C . ILE A 1 88 ? 0.174 -4.859 -19.792 1.00 95.00 88 ILE A C 1
ATOM 713 O O . ILE A 1 88 ? 1.340 -4.858 -20.176 1.00 95.00 88 ILE A O 1
ATOM 717 N N . GLU A 1 89 ? -0.838 -4.556 -20.603 1.00 93.56 89 GLU A N 1
ATOM 718 C CA . GLU A 1 89 ? -0.701 -4.393 -22.056 1.00 93.56 89 GLU A CA 1
ATOM 719 C C . GLU A 1 89 ? -0.582 -2.931 -22.493 1.00 93.56 89 GLU A C 1
ATOM 721 O O . GLU A 1 89 ? -0.027 -2.658 -23.557 1.00 93.56 89 GLU A O 1
ATOM 726 N N . VAL A 1 90 ? -1.131 -1.996 -21.709 1.00 89.81 90 VAL A N 1
ATOM 727 C CA . VAL A 1 90 ? -1.267 -0.587 -22.105 1.00 89.81 90 VAL A CA 1
ATOM 728 C C . VAL A 1 90 ? -0.427 0.332 -21.223 1.00 89.81 90 VAL A C 1
ATOM 730 O O . VAL A 1 90 ? 0.315 1.160 -21.748 1.00 89.81 90 VAL A O 1
ATOM 733 N N . ASP A 1 91 ? -0.522 0.202 -19.895 1.00 88.94 91 ASP A N 1
ATOM 734 C CA . ASP A 1 91 ? 0.187 1.103 -18.971 1.00 88.94 91 ASP A CA 1
ATOM 735 C C . ASP A 1 91 ? 1.666 0.730 -18.781 1.00 88.94 91 ASP A C 1
ATOM 737 O O . ASP A 1 91 ? 2.498 1.602 -18.518 1.00 88.94 91 ASP A O 1
ATOM 741 N N . PHE A 1 92 ? 1.997 -0.561 -18.869 1.00 93.88 92 PHE A N 1
ATOM 742 C CA . PHE A 1 92 ? 3.341 -1.063 -18.611 1.00 93.88 92 PHE A CA 1
ATOM 743 C C . PHE A 1 92 ? 4.265 -0.880 -19.819 1.00 93.88 92 PHE A C 1
ATOM 745 O O . PHE A 1 92 ? 4.056 -1.427 -20.903 1.00 93.88 92 PHE A O 1
ATOM 752 N N . VAL A 1 93 ? 5.362 -0.157 -19.610 1.00 91.25 93 VAL A N 1
ATOM 753 C CA . VAL A 1 93 ? 6.401 0.045 -20.620 1.00 91.25 93 VAL A CA 1
ATOM 754 C C . VAL A 1 93 ? 7.421 -1.084 -20.511 1.00 91.25 93 VAL A C 1
ATOM 756 O O . VAL A 1 93 ? 8.405 -0.997 -19.776 1.00 91.25 93 VAL A O 1
ATOM 759 N N . ALA A 1 94 ? 7.199 -2.159 -21.269 1.00 93.44 94 ALA A N 1
ATOM 760 C CA . ALA A 1 94 ? 8.075 -3.333 -21.261 1.00 93.44 94 ALA A CA 1
ATOM 761 C C . ALA A 1 94 ? 9.511 -3.026 -21.726 1.00 93.44 94 ALA A C 1
ATOM 763 O O . ALA A 1 94 ? 10.465 -3.630 -21.233 1.00 93.44 94 ALA A O 1
ATOM 764 N N . HIS A 1 95 ? 9.668 -2.079 -22.656 1.00 91.62 95 HIS A N 1
ATOM 765 C CA . HIS A 1 95 ? 10.959 -1.672 -23.195 1.00 91.62 95 HIS A CA 1
ATOM 766 C C . HIS A 1 95 ? 10.989 -0.171 -23.505 1.00 91.62 95 HIS A C 1
ATOM 768 O O . HIS A 1 95 ? 10.072 0.371 -24.117 1.00 91.62 95 HIS A O 1
ATOM 774 N N . CYS A 1 96 ? 12.068 0.486 -23.091 1.00 85.50 96 CYS A N 1
ATOM 775 C CA . CYS A 1 96 ? 12.411 1.863 -23.428 1.00 85.50 96 CYS A CA 1
ATOM 776 C C . CYS A 1 96 ? 13.937 2.012 -23.363 1.00 85.50 96 CYS A C 1
ATOM 778 O O . CYS A 1 96 ? 14.556 1.388 -22.498 1.00 85.50 96 CYS A O 1
ATOM 780 N N . ASP A 1 97 ? 14.529 2.828 -24.236 1.00 84.75 97 ASP A N 1
ATOM 781 C CA . ASP A 1 97 ? 15.959 3.169 -24.158 1.00 84.75 97 ASP A CA 1
ATOM 782 C C . ASP A 1 97 ? 16.255 4.074 -22.953 1.00 84.75 97 ASP A C 1
ATOM 784 O O . ASP A 1 97 ? 17.339 4.028 -22.372 1.00 84.75 97 ASP A O 1
ATOM 788 N N . GLU A 1 98 ? 15.270 4.881 -22.545 1.00 80.44 98 GLU A N 1
ATOM 789 C CA . GLU A 1 98 ? 15.365 5.703 -21.346 1.00 80.44 98 GLU A CA 1
ATOM 790 C C . GLU A 1 98 ? 15.237 4.822 -20.098 1.00 80.44 98 GLU A C 1
ATOM 792 O O . GLU A 1 98 ? 14.186 4.219 -19.838 1.00 80.44 98 GLU A O 1
ATOM 797 N N . ARG A 1 99 ? 16.306 4.779 -19.292 1.00 80.19 99 ARG A N 1
ATOM 798 C CA . ARG A 1 99 ? 16.402 3.931 -18.094 1.00 80.19 99 ARG A CA 1
ATOM 799 C C . ARG A 1 99 ? 15.238 4.162 -17.140 1.00 80.19 99 ARG A C 1
ATOM 801 O O . ARG A 1 99 ? 14.736 3.199 -16.556 1.00 80.19 99 ARG A O 1
ATOM 808 N N . MET A 1 100 ? 14.807 5.415 -16.982 1.00 76.75 100 MET A N 1
ATOM 809 C CA . MET A 1 100 ? 13.718 5.755 -16.068 1.00 76.75 100 MET A CA 1
ATOM 810 C C . MET A 1 100 ? 12.432 5.002 -16.426 1.00 76.75 100 MET A C 1
ATOM 812 O O . MET A 1 100 ? 11.805 4.421 -15.546 1.00 76.75 100 MET A O 1
ATOM 816 N N . ASN A 1 101 ? 12.095 4.925 -17.714 1.00 81.81 101 ASN A N 1
ATOM 817 C CA . ASN A 1 101 ? 10.823 4.370 -18.179 1.00 81.81 101 ASN A CA 1
ATOM 818 C C . ASN A 1 101 ? 10.893 2.881 -18.536 1.00 81.81 101 ASN A C 1
ATOM 820 O O . ASN A 1 101 ? 9.862 2.220 -18.624 1.00 81.81 101 ASN A O 1
ATOM 824 N N . HIS A 1 102 ? 12.093 2.335 -18.723 1.00 84.69 102 HIS A N 1
ATOM 825 C CA . HIS A 1 102 ? 12.296 0.931 -19.060 1.00 84.69 102 HIS A CA 1
ATOM 826 C C . HIS A 1 102 ? 11.767 -0.016 -17.972 1.00 84.69 102 HIS A C 1
ATOM 828 O O . HIS A 1 102 ? 12.275 0.026 -16.856 1.00 84.69 102 HIS A O 1
ATOM 834 N N . ARG A 1 103 ? 10.838 -0.928 -18.293 1.00 94.25 103 ARG A N 1
ATOM 835 C CA . ARG A 1 103 ? 10.239 -1.903 -17.354 1.00 94.25 103 ARG A CA 1
ATOM 836 C C . ARG A 1 103 ? 9.543 -1.238 -16.165 1.00 94.25 103 ARG A C 1
ATOM 838 O O . ARG A 1 103 ? 9.762 -1.612 -15.017 1.00 94.25 103 ARG A O 1
ATOM 845 N N . GLY A 1 104 ? 8.709 -0.241 -16.430 1.00 90.56 104 GLY A N 1
ATOM 846 C CA . GLY A 1 104 ? 7.947 0.455 -15.396 1.00 90.56 104 GLY A CA 1
ATOM 847 C C . GLY A 1 104 ? 6.610 0.973 -15.901 1.00 90.56 104 GLY A C 1
ATOM 848 O O . GLY A 1 104 ? 6.291 0.860 -17.084 1.00 90.56 104 GLY A O 1
ATOM 849 N N . THR A 1 105 ? 5.847 1.566 -14.990 1.00 89.31 105 THR A N 1
ATOM 850 C CA . THR A 1 105 ? 4.555 2.185 -15.294 1.00 89.31 105 THR A CA 1
ATOM 851 C C . THR A 1 105 ? 4.651 3.693 -15.060 1.00 89.31 105 THR A C 1
ATOM 853 O O . THR A 1 105 ? 4.843 4.121 -13.919 1.00 89.31 105 THR A O 1
ATOM 856 N N . PRO A 1 106 ? 4.586 4.519 -16.118 1.00 81.50 106 PRO A N 1
ATOM 857 C CA . PRO A 1 106 ? 4.630 5.972 -15.986 1.00 81.50 106 PRO A CA 1
ATOM 858 C C . PRO A 1 106 ? 3.458 6.533 -15.174 1.00 81.50 106 PRO A C 1
ATOM 860 O O . PRO A 1 106 ? 2.317 6.104 -15.328 1.00 81.50 106 PRO A O 1
ATOM 863 N N . GLN A 1 107 ? 3.726 7.519 -14.315 1.00 75.38 107 GLN A N 1
ATOM 864 C CA . GLN A 1 107 ? 2.695 8.118 -13.456 1.00 75.38 107 GLN A CA 1
ATOM 865 C C . GLN A 1 107 ? 1.727 9.001 -14.250 1.00 75.38 107 GLN A C 1
ATOM 867 O O . GLN A 1 107 ? 2.190 9.795 -15.064 1.00 75.38 107 GLN A O 1
ATOM 872 N N . HIS A 1 108 ? 0.418 8.917 -13.991 1.00 73.50 108 HIS A N 1
ATOM 873 C CA . HIS A 1 108 ? -0.649 9.723 -14.620 1.00 73.50 108 HIS A CA 1
ATOM 874 C C . HIS A 1 108 ? -0.295 10.193 -16.039 1.00 73.50 108 HIS A C 1
ATOM 876 O O . HIS A 1 108 ? 0.009 11.369 -16.280 1.00 73.50 108 HIS A O 1
ATOM 882 N N . SER A 1 109 ? -0.230 9.254 -16.972 1.00 59.97 109 SER A N 1
ATOM 883 C CA . SER A 1 109 ? 0.417 9.514 -18.245 1.00 59.97 109 SER A CA 1
ATOM 884 C C . SER A 1 109 ? -0.617 9.689 -19.348 1.00 59.97 109 SER A C 1
ATOM 886 O O . SER A 1 109 ? -1.362 8.746 -19.632 1.00 59.97 109 SER A O 1
ATOM 888 N N . PRO A 1 110 ? -0.696 10.850 -20.028 1.00 62.06 110 PRO A N 1
ATOM 889 C CA . PRO A 1 110 ? -1.451 10.898 -21.269 1.00 62.06 110 PRO A CA 1
ATOM 890 C C . PRO A 1 110 ? -0.815 9.926 -22.269 1.00 62.06 110 PRO A C 1
ATOM 892 O O . PRO A 1 110 ? 0.410 9.832 -22.372 1.00 62.06 110 PRO A O 1
ATOM 895 N N . ASN A 1 111 ? -1.648 9.181 -22.996 1.00 66.75 111 ASN A N 1
ATOM 896 C CA . ASN A 1 111 ? -1.212 8.094 -23.886 1.00 66.75 111 ASN A CA 1
ATOM 897 C C . ASN A 1 111 ? -0.413 6.983 -23.177 1.00 66.75 111 ASN A C 1
ATOM 899 O O . ASN A 1 111 ? 0.330 6.256 -23.828 1.00 66.75 111 ASN A O 1
ATOM 903 N N . HIS A 1 112 ? -0.567 6.852 -21.857 1.00 74.56 112 HIS A N 1
ATOM 904 C CA . HIS A 1 112 ? -0.021 5.778 -21.026 1.00 74.56 112 HIS A CA 1
ATOM 905 C C . HIS A 1 112 ? 1.510 5.735 -20.857 1.00 74.56 112 HIS A C 1
ATOM 907 O O . HIS A 1 112 ? 1.970 5.024 -19.970 1.00 74.56 112 HIS A O 1
ATOM 913 N N . ASN A 1 113 ? 2.307 6.511 -21.606 1.00 71.75 113 ASN A N 1
ATOM 914 C CA . ASN A 1 113 ? 3.771 6.357 -21.613 1.00 71.75 113 ASN A CA 1
ATOM 915 C C . ASN A 1 113 ? 4.621 7.646 -21.701 1.00 71.75 113 ASN A C 1
ATOM 917 O O . ASN A 1 113 ? 5.822 7.579 -21.957 1.00 71.75 113 ASN A O 1
ATOM 921 N N . THR A 1 114 ? 4.032 8.823 -21.506 1.00 65.94 114 THR A N 1
ATOM 922 C CA . THR A 1 114 ? 4.672 10.131 -21.750 1.00 65.94 114 THR A CA 1
ATOM 923 C C . THR A 1 114 ? 5.261 10.815 -20.511 1.00 65.94 114 THR A C 1
ATOM 925 O O . THR A 1 114 ? 5.851 11.890 -20.615 1.00 65.94 114 THR A O 1
ATOM 928 N N . SER A 1 115 ? 5.113 10.216 -19.334 1.00 66.56 115 SER A N 1
ATOM 929 C CA . SER A 1 115 ? 5.609 10.730 -18.053 1.00 66.56 115 SER A CA 1
ATOM 930 C C . SER A 1 115 ? 6.744 9.858 -17.509 1.00 66.56 115 SER A C 1
ATOM 932 O O . SER A 1 115 ? 7.104 8.843 -18.101 1.00 66.56 115 SER A O 1
ATOM 934 N N . GLY A 1 116 ? 7.341 10.270 -16.389 1.00 70.19 116 GLY A N 1
ATOM 935 C CA . GLY A 1 116 ? 8.372 9.489 -15.707 1.00 70.19 116 GLY A CA 1
ATOM 936 C C . GLY A 1 116 ? 7.792 8.396 -14.810 1.00 70.19 116 GLY A C 1
ATOM 937 O O . GLY A 1 116 ? 6.674 8.510 -14.302 1.00 70.19 116 GLY A O 1
ATOM 938 N N . VAL A 1 117 ? 8.589 7.359 -14.574 1.00 81.31 117 VAL A N 1
ATOM 939 C CA . VAL A 1 1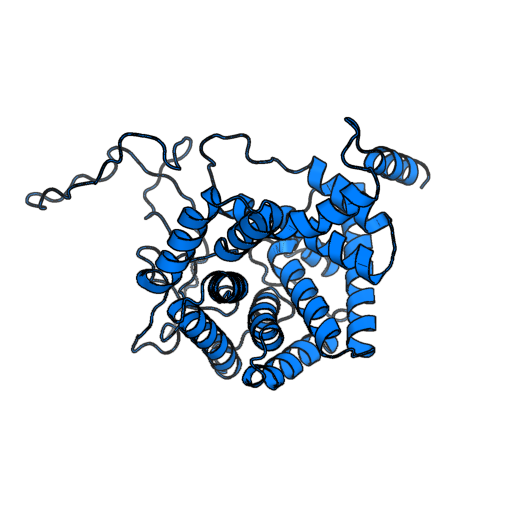17 ? 8.315 6.320 -13.574 1.00 81.31 117 VAL A CA 1
ATOM 940 C C . VAL A 1 117 ? 8.906 6.732 -12.226 1.00 81.31 117 VAL A C 1
ATOM 942 O O . VAL A 1 117 ? 10.052 7.171 -12.160 1.00 81.31 117 VAL A O 1
ATOM 945 N N . ILE A 1 118 ? 8.142 6.560 -11.146 1.00 80.81 118 ILE A N 1
ATOM 946 C CA . ILE A 1 118 ? 8.593 6.794 -9.766 1.00 80.81 118 ILE A CA 1
ATOM 947 C C . ILE A 1 118 ? 8.091 5.687 -8.837 1.00 80.81 118 ILE A C 1
ATOM 949 O O . ILE A 1 118 ? 7.047 5.091 -9.098 1.00 80.81 118 ILE A O 1
ATOM 953 N N . SER A 1 119 ? 8.809 5.425 -7.741 1.00 83.44 119 SER A N 1
ATOM 954 C CA . SER A 1 119 ? 8.539 4.293 -6.841 1.00 83.44 119 SER A CA 1
ATOM 955 C C . SER A 1 119 ? 7.123 4.284 -6.270 1.00 83.44 119 SER A C 1
ATOM 957 O O . SER A 1 119 ? 6.516 3.221 -6.167 1.00 83.44 119 SER A O 1
ATOM 959 N N . SER A 1 120 ? 6.549 5.454 -5.973 1.00 82.62 120 SER A N 1
ATOM 960 C CA . SER A 1 120 ? 5.166 5.547 -5.490 1.00 82.62 120 SER A CA 1
ATOM 961 C C . SER A 1 120 ? 4.082 5.174 -6.498 1.00 82.62 120 SER A C 1
ATOM 963 O O . SER A 1 120 ? 2.911 5.182 -6.130 1.00 82.62 120 SER A O 1
ATOM 965 N N . HIS A 1 121 ? 4.462 4.874 -7.744 1.00 84.75 121 HIS A N 1
ATOM 966 C CA . HIS A 1 121 ? 3.566 4.503 -8.839 1.00 84.75 121 HIS A CA 1
ATOM 967 C C . HIS A 1 121 ? 3.802 3.085 -9.377 1.00 84.75 121 HIS A C 1
ATOM 969 O O . HIS A 1 121 ? 3.379 2.738 -10.478 1.00 84.75 121 HIS A O 1
ATOM 975 N N . LEU A 1 122 ? 4.499 2.252 -8.604 1.00 92.25 122 LEU A N 1
ATOM 976 C CA . LEU A 1 122 ? 4.863 0.890 -8.982 1.00 92.25 122 LEU A CA 1
ATOM 977 C C . LEU A 1 122 ? 4.132 -0.119 -8.100 1.00 92.25 122 LEU A C 1
ATOM 979 O O . LEU A 1 122 ? 4.749 -0.775 -7.266 1.00 92.25 122 LEU A O 1
ATOM 983 N N . TRP A 1 123 ? 2.812 -0.222 -8.251 1.00 94.00 123 TRP A N 1
ATOM 984 C CA . TRP A 1 123 ? 1.961 -1.093 -7.431 1.00 94.00 123 TRP A CA 1
ATOM 985 C C . TRP A 1 123 ? 1.992 -2.550 -7.897 1.00 94.00 123 TRP A C 1
ATOM 987 O O . TRP A 1 123 ? 1.719 -2.845 -9.059 1.00 94.00 123 TRP A O 1
ATOM 997 N N . THR A 1 124 ? 2.289 -3.474 -6.982 1.00 97.38 124 THR A N 1
ATOM 998 C CA . THR A 1 124 ? 2.359 -4.921 -7.271 1.00 97.38 124 THR A CA 1
ATOM 999 C C . THR A 1 124 ? 1.224 -5.720 -6.637 1.00 97.38 124 THR A C 1
ATOM 1001 O O . THR A 1 124 ? 0.944 -6.836 -7.071 1.00 97.38 124 THR A O 1
ATOM 1004 N N . GLN A 1 125 ? 0.565 -5.181 -5.610 1.00 96.38 125 GLN A N 1
ATOM 1005 C CA . GLN A 1 125 ? -0.334 -5.940 -4.745 1.00 96.38 125 GLN A CA 1
ATOM 1006 C C . GLN A 1 125 ? -1.553 -6.484 -5.499 1.00 96.38 125 GLN A C 1
ATOM 1008 O O . GLN A 1 125 ? -1.832 -7.681 -5.413 1.00 96.38 125 GLN A O 1
ATOM 1013 N N . GLY A 1 126 ? -2.249 -5.647 -6.268 1.00 96.19 126 GLY A N 1
ATOM 1014 C CA . GLY A 1 126 ? -3.394 -6.062 -7.073 1.00 96.19 126 GLY A CA 1
ATOM 1015 C C . GLY A 1 126 ? -3.018 -7.060 -8.165 1.00 96.19 126 GLY A C 1
ATOM 1016 O O . GLY A 1 126 ? -3.707 -8.063 -8.337 1.00 96.19 126 GLY A O 1
ATOM 1017 N N . LEU A 1 127 ? -1.892 -6.850 -8.857 1.00 98.19 127 LEU A N 1
ATOM 1018 C CA . LEU A 1 127 ? -1.386 -7.787 -9.871 1.00 98.19 127 LEU A CA 1
ATOM 1019 C C . LEU A 1 127 ? -1.069 -9.163 -9.270 1.00 98.19 127 LEU A C 1
ATOM 1021 O O . LEU A 1 127 ? -1.434 -10.185 -9.850 1.00 98.19 127 LEU A O 1
ATOM 1025 N N . LEU A 1 128 ? -0.458 -9.201 -8.082 1.00 98.31 128 LEU A N 1
ATOM 1026 C CA . LEU A 1 128 ? -0.194 -10.446 -7.358 1.00 98.31 128 LEU A CA 1
ATOM 1027 C C . LEU A 1 128 ? -1.488 -11.142 -6.934 1.00 98.31 128 LEU A C 1
ATOM 1029 O O . LEU A 1 128 ? -1.612 -12.350 -7.107 1.00 98.31 128 LEU A O 1
ATOM 1033 N N . GLN A 1 129 ? -2.471 -10.402 -6.420 1.00 97.00 129 GLN A N 1
ATOM 1034 C CA . GLN A 1 129 ? -3.777 -10.972 -6.079 1.00 97.00 129 GLN A CA 1
ATOM 1035 C C . GLN A 1 129 ? -4.494 -11.522 -7.312 1.00 97.00 129 GLN A C 1
ATOM 1037 O O . GLN A 1 129 ? -5.040 -12.621 -7.262 1.00 97.00 129 GLN A O 1
ATOM 1042 N N . TYR A 1 130 ? -4.458 -10.798 -8.429 1.00 97.50 130 TYR A N 1
ATOM 1043 C CA . TYR A 1 130 ? -5.026 -11.260 -9.688 1.00 97.50 130 TYR A CA 1
ATOM 1044 C C . TYR A 1 130 ? -4.326 -12.530 -10.193 1.00 97.50 130 TYR A C 1
ATOM 1046 O O . TYR A 1 130 ? -5.008 -13.487 -10.563 1.00 97.50 130 TYR A O 1
ATOM 1054 N N . TYR A 1 131 ? -2.992 -12.597 -10.127 1.00 97.94 131 TYR A N 1
ATOM 1055 C CA . TYR A 1 131 ? -2.241 -13.822 -10.411 1.00 97.94 131 TYR A CA 1
ATOM 1056 C C . TYR A 1 131 ? -2.669 -14.978 -9.495 1.00 97.94 131 TYR A C 1
ATOM 1058 O O . TYR A 1 131 ? -2.955 -16.064 -9.986 1.00 97.94 131 TYR A O 1
ATOM 1066 N N . LEU A 1 132 ? -2.783 -14.758 -8.182 1.00 95.44 132 LEU A N 1
ATOM 1067 C CA . LEU A 1 132 ? -3.201 -15.800 -7.235 1.00 95.44 132 LEU A CA 1
ATOM 1068 C C . LEU A 1 132 ? -4.635 -16.294 -7.486 1.00 95.44 132 LEU A C 1
ATOM 1070 O O . LEU A 1 132 ? -4.919 -17.470 -7.274 1.00 95.44 132 LEU A O 1
ATOM 1074 N N . LEU A 1 133 ? -5.529 -15.418 -7.953 1.00 93.38 133 LEU A N 1
ATOM 1075 C CA . LEU A 1 133 ? -6.916 -15.763 -8.279 1.00 93.38 133 LEU A CA 1
ATOM 1076 C C . LEU A 1 133 ? -7.062 -16.492 -9.623 1.00 93.38 133 LEU A C 1
ATOM 1078 O O . LEU A 1 133 ? -8.005 -17.261 -9.790 1.00 93.38 133 LEU A O 1
ATOM 1082 N N . THR A 1 134 ? -6.179 -16.234 -10.593 1.00 94.81 134 THR A N 1
ATOM 1083 C CA . THR A 1 134 ? -6.391 -16.644 -11.998 1.00 94.81 134 THR A CA 1
ATOM 1084 C C . THR A 1 134 ? -5.299 -17.531 -12.590 1.00 94.81 134 THR A C 1
ATOM 1086 O O . THR A 1 134 ? -5.538 -18.207 -13.588 1.00 94.81 134 THR A O 1
ATOM 1089 N N . GLY A 1 135 ? -4.100 -17.529 -12.011 1.00 96.56 135 GLY A N 1
ATOM 1090 C CA . GLY A 1 135 ? -2.906 -18.153 -12.576 1.00 96.56 135 GLY A CA 1
ATOM 1091 C C . GLY A 1 135 ? -2.277 -17.400 -13.758 1.00 96.56 135 GLY A C 1
ATOM 1092 O O . GLY A 1 135 ? -1.361 -17.945 -14.373 1.00 96.56 135 GLY A O 1
ATOM 1093 N N . ASP A 1 136 ? -2.732 -16.182 -14.091 1.00 97.88 136 ASP A N 1
ATOM 1094 C CA . ASP A 1 136 ? -2.215 -15.386 -15.219 1.00 97.88 136 ASP A CA 1
ATOM 1095 C C . ASP A 1 136 ? -0.745 -14.980 -15.000 1.00 97.88 136 ASP A C 1
ATOM 1097 O O . ASP A 1 136 ? -0.427 -14.124 -14.169 1.00 97.88 136 ASP A O 1
ATOM 1101 N N . ARG A 1 137 ? 0.162 -15.617 -15.748 1.00 98.19 137 ARG A N 1
ATOM 1102 C CA . ARG A 1 137 ? 1.611 -15.414 -15.626 1.00 98.19 137 ARG A CA 1
ATOM 1103 C C . ARG A 1 137 ? 2.056 -14.023 -16.060 1.00 98.19 137 ARG A C 1
ATOM 1105 O O . ARG A 1 137 ? 3.009 -13.524 -15.473 1.00 98.19 137 ARG A O 1
ATOM 1112 N N . ASP A 1 138 ? 1.344 -13.367 -16.973 1.00 98.50 138 ASP A N 1
ATOM 1113 C CA . ASP A 1 138 ? 1.706 -12.016 -17.408 1.00 98.50 138 ASP A CA 1
ATOM 1114 C C . ASP A 1 138 ? 1.598 -11.029 -16.235 1.00 98.50 138 ASP A C 1
ATOM 1116 O O . ASP A 1 138 ? 2.440 -10.150 -16.061 1.00 98.50 138 ASP A O 1
ATOM 1120 N N . ALA A 1 139 ? 0.582 -11.204 -15.381 1.00 98.38 139 ALA A N 1
ATOM 1121 C CA . ALA A 1 139 ? 0.408 -10.379 -14.189 1.00 98.38 139 ALA A CA 1
ATOM 1122 C C . ALA A 1 139 ? 1.561 -10.564 -13.195 1.00 98.38 139 ALA A C 1
ATOM 1124 O O . ALA A 1 139 ? 2.037 -9.590 -12.608 1.00 98.38 139 ALA A O 1
ATOM 1125 N N . LEU A 1 140 ? 2.032 -11.805 -13.033 1.00 98.50 140 LEU A N 1
ATOM 1126 C CA . LEU A 1 140 ? 3.191 -12.110 -12.201 1.00 98.50 140 LEU A CA 1
ATOM 1127 C C . LEU A 1 140 ? 4.478 -11.505 -12.783 1.00 98.50 140 LEU A C 1
ATOM 1129 O O . LEU A 1 140 ? 5.258 -10.905 -12.044 1.00 98.50 140 LEU A O 1
ATOM 1133 N N . ASP A 1 141 ? 4.686 -11.627 -14.092 1.00 98.56 141 ASP A N 1
ATOM 1134 C CA . ASP A 1 141 ? 5.870 -11.102 -14.775 1.00 98.56 141 ASP A CA 1
ATOM 1135 C C . ASP A 1 141 ? 5.942 -9.574 -14.678 1.00 98.56 141 ASP A C 1
ATOM 1137 O O . ASP A 1 141 ? 7.001 -9.017 -14.368 1.00 98.56 141 ASP A O 1
ATOM 1141 N N . VAL A 1 142 ? 4.808 -8.885 -14.854 1.00 98.50 142 VAL A N 1
ATOM 1142 C CA . VAL A 1 142 ? 4.721 -7.433 -14.650 1.00 98.50 142 VAL A CA 1
ATOM 1143 C C . VAL A 1 142 ? 4.940 -7.079 -13.179 1.00 98.50 142 VAL A C 1
ATOM 1145 O O . VAL A 1 142 ? 5.735 -6.186 -12.897 1.00 98.50 142 VAL A O 1
ATOM 1148 N N . ALA A 1 143 ? 4.341 -7.795 -12.219 1.00 98.44 143 ALA A N 1
ATOM 1149 C CA . ALA A 1 143 ? 4.586 -7.545 -10.794 1.00 98.44 143 ALA A CA 1
ATOM 1150 C C . ALA A 1 143 ? 6.079 -7.674 -10.431 1.00 98.44 143 ALA A C 1
ATOM 1152 O O . ALA A 1 143 ? 6.622 -6.828 -9.712 1.00 98.44 143 ALA A O 1
ATOM 1153 N N . HIS A 1 144 ? 6.770 -8.680 -10.976 1.00 98.56 144 HIS A N 1
ATOM 1154 C CA . HIS A 1 144 ? 8.216 -8.822 -10.827 1.00 98.56 144 HIS A CA 1
ATOM 1155 C C . HIS A 1 144 ? 8.983 -7.660 -11.458 1.00 98.56 144 HIS A C 1
ATOM 1157 O O . HIS A 1 144 ? 9.886 -7.126 -10.811 1.00 98.56 144 HIS A O 1
ATOM 1163 N N . ALA A 1 145 ? 8.622 -7.247 -12.676 1.00 98.38 145 ALA A N 1
ATOM 1164 C CA . ALA A 1 145 ? 9.266 -6.131 -13.363 1.00 98.38 145 ALA A CA 1
ATOM 1165 C C . ALA A 1 145 ? 9.128 -4.814 -12.583 1.00 98.38 145 ALA A C 1
ATOM 1167 O O . ALA A 1 145 ? 10.108 -4.085 -12.433 1.00 98.38 145 ALA A O 1
ATOM 1168 N N . LEU A 1 146 ? 7.949 -4.542 -12.016 1.00 97.94 146 LEU A N 1
ATOM 1169 C CA . LEU A 1 146 ? 7.720 -3.364 -11.177 1.00 97.94 146 LEU A CA 1
ATOM 1170 C C . LEU A 1 146 ? 8.549 -3.424 -9.883 1.00 97.94 146 LEU A C 1
ATOM 1172 O O . LEU A 1 146 ? 9.182 -2.434 -9.522 1.00 97.94 146 LEU A O 1
ATOM 1176 N N . GLY A 1 147 ? 8.630 -4.583 -9.219 1.00 97.81 147 GLY A N 1
ATOM 1177 C CA . GLY A 1 147 ? 9.502 -4.764 -8.049 1.00 97.81 147 GLY A CA 1
ATOM 1178 C C . GLY A 1 147 ? 10.993 -4.597 -8.375 1.00 97.81 147 GLY A C 1
ATOM 1179 O O . GLY A 1 147 ? 11.742 -3.978 -7.620 1.00 97.81 147 GLY A O 1
ATOM 1180 N N . GLU A 1 148 ? 11.437 -5.099 -9.530 1.00 97.31 148 GLU A N 1
ATOM 1181 C CA . GLU A 1 148 ? 12.795 -4.871 -10.041 1.00 97.31 148 GLU A CA 1
ATOM 1182 C C . GLU A 1 148 ? 13.057 -3.391 -10.315 1.00 97.31 148 GLU A C 1
ATOM 1184 O O . GLU A 1 148 ? 14.129 -2.891 -9.970 1.00 97.31 148 GLU A O 1
ATOM 1189 N N . LYS A 1 149 ? 12.074 -2.674 -10.868 1.00 95.69 149 LYS A N 1
ATOM 1190 C CA . LYS A 1 149 ? 12.171 -1.233 -11.088 1.00 95.69 149 LYS A CA 1
ATOM 1191 C C . LYS A 1 149 ? 12.271 -0.457 -9.775 1.00 95.69 149 LYS A C 1
ATOM 1193 O O . LYS A 1 149 ? 13.079 0.462 -9.707 1.00 95.69 149 LYS A O 1
ATOM 1198 N N . VAL A 1 150 ? 11.545 -0.836 -8.719 1.00 95.31 150 VAL A N 1
ATOM 1199 C CA . VAL A 1 150 ? 11.717 -0.211 -7.390 1.00 95.31 150 VAL A CA 1
ATOM 1200 C C . VAL A 1 150 ? 13.168 -0.360 -6.906 1.00 95.31 150 VAL A C 1
ATOM 1202 O O . VAL A 1 150 ? 13.780 0.631 -6.508 1.00 95.31 150 VAL A O 1
ATOM 1205 N N . MET A 1 151 ? 13.756 -1.560 -6.999 1.00 95.44 151 MET A N 1
ATOM 1206 C CA . MET A 1 151 ? 15.164 -1.779 -6.624 1.00 95.44 151 MET A CA 1
ATOM 1207 C C . MET A 1 151 ? 16.141 -0.988 -7.512 1.00 95.44 151 MET A C 1
ATOM 1209 O O . MET A 1 151 ? 17.119 -0.436 -7.009 1.00 95.44 151 MET A O 1
ATOM 1213 N N . ASP A 1 152 ? 15.892 -0.914 -8.824 1.00 91.75 152 ASP A N 1
ATOM 1214 C CA . ASP A 1 152 ? 16.698 -0.124 -9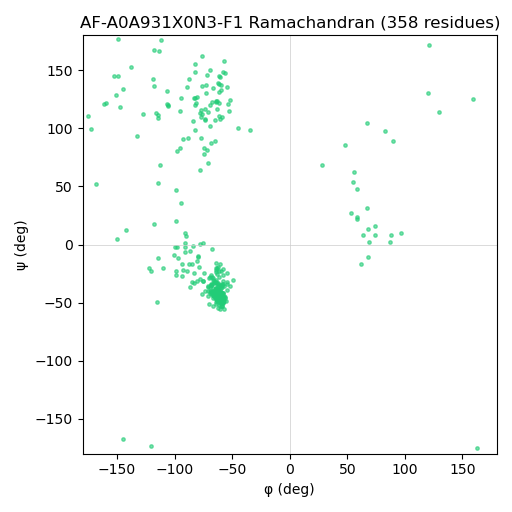.770 1.00 91.75 152 ASP A CA 1
ATOM 1215 C C . ASP A 1 152 ? 16.688 1.369 -9.407 1.00 91.75 152 ASP A C 1
ATOM 1217 O O . ASP A 1 152 ? 17.752 1.977 -9.279 1.00 91.75 152 ASP A O 1
ATOM 1221 N N . LEU A 1 153 ? 15.506 1.942 -9.150 1.00 84.81 153 LEU A N 1
ATOM 1222 C CA . LEU A 1 153 ? 15.352 3.340 -8.732 1.00 84.81 153 LEU A CA 1
ATOM 1223 C C . LEU A 1 153 ? 16.025 3.614 -7.381 1.00 84.81 153 LEU A C 1
ATOM 1225 O O . LEU A 1 153 ? 16.664 4.650 -7.214 1.00 84.81 153 LEU A O 1
ATOM 1229 N N . ASN A 1 154 ? 15.946 2.680 -6.430 1.00 87.19 154 ASN A N 1
ATOM 1230 C CA . ASN A 1 154 ? 16.604 2.817 -5.127 1.00 87.19 154 ASN A CA 1
ATOM 1231 C C . ASN A 1 154 ? 18.137 2.818 -5.224 1.00 87.19 154 ASN A C 1
ATOM 1233 O O . ASN A 1 154 ? 18.809 3.459 -4.413 1.00 87.19 154 ASN A O 1
ATOM 1237 N N . ARG A 1 155 ? 18.703 2.104 -6.204 1.00 86.88 155 ARG A N 1
ATOM 1238 C CA . ARG A 1 155 ? 20.156 2.009 -6.431 1.00 86.88 155 ARG A CA 1
ATOM 1239 C C . ARG A 1 155 ? 20.690 3.121 -7.325 1.00 86.88 155 ARG A C 1
ATOM 1241 O O . ARG A 1 155 ? 21.897 3.354 -7.356 1.00 86.88 155 ARG A O 1
ATOM 1248 N N . TRP A 1 156 ? 19.818 3.804 -8.056 1.00 76.19 156 TRP A N 1
ATOM 1249 C CA . TRP A 1 156 ? 20.193 4.907 -8.925 1.00 76.19 156 TRP A CA 1
ATOM 1250 C C . TRP A 1 156 ? 20.285 6.211 -8.126 1.00 76.19 156 TRP A C 1
ATOM 1252 O O . TRP A 1 156 ? 19.269 6.780 -7.744 1.00 76.19 156 TRP A O 1
ATOM 1262 N N . SER A 1 157 ? 21.500 6.703 -7.869 1.00 68.69 157 SER A N 1
ATOM 1263 C CA . SER A 1 157 ? 21.748 7.889 -7.031 1.00 68.69 157 SER A CA 1
ATOM 1264 C C . SER A 1 157 ? 20.935 9.129 -7.414 1.00 68.69 157 SER A C 1
ATOM 1266 O O . SER A 1 157 ? 20.515 9.874 -6.536 1.00 68.69 157 SER A O 1
ATOM 1268 N N . GLU A 1 158 ? 20.693 9.342 -8.705 1.00 60.38 158 GLU A N 1
ATOM 1269 C CA . GLU A 1 158 ? 19.976 10.497 -9.241 1.00 60.38 158 GLU A CA 1
ATOM 1270 C C . GLU A 1 158 ? 18.450 10.375 -9.106 1.00 60.38 158 GLU A C 1
ATOM 1272 O O . GLU A 1 158 ? 17.760 11.392 -9.151 1.00 60.38 158 GLU A O 1
ATOM 1277 N N . ALA A 1 159 ? 17.926 9.159 -8.920 1.00 57.44 159 ALA A N 1
ATOM 1278 C CA . ALA A 1 159 ? 16.494 8.884 -8.769 1.00 57.44 159 ALA A CA 1
ATOM 1279 C C . ALA A 1 159 ? 16.106 8.356 -7.379 1.00 57.44 159 ALA A C 1
ATOM 1281 O O . ALA A 1 159 ? 14.917 8.296 -7.057 1.00 57.44 159 ALA A O 1
ATOM 1282 N N . ARG A 1 160 ? 17.083 7.984 -6.541 1.00 65.75 160 ARG A N 1
ATOM 1283 C CA . ARG A 1 160 ? 16.846 7.462 -5.196 1.00 65.75 160 ARG A CA 1
ATOM 1284 C C . ARG A 1 160 ? 16.138 8.515 -4.353 1.00 65.75 160 ARG A C 1
ATOM 1286 O O . ARG A 1 160 ? 16.733 9.505 -3.937 1.00 65.75 160 ARG A O 1
ATOM 1293 N N . SER A 1 161 ? 14.878 8.240 -4.037 1.00 65.69 161 SER A N 1
ATOM 1294 C CA . SER A 1 161 ? 14.010 9.134 -3.268 1.00 65.69 161 SER A CA 1
ATOM 1295 C C . SER A 1 161 ? 13.639 8.532 -1.910 1.00 65.69 161 SER A C 1
ATOM 1297 O O . SER A 1 161 ? 12.464 8.414 -1.571 1.00 65.69 161 SER A O 1
ATOM 1299 N N . TRP A 1 162 ? 14.634 8.106 -1.125 1.00 75.00 162 TRP A N 1
ATOM 1300 C CA . TRP A 1 162 ? 14.389 7.676 0.257 1.00 75.00 162 TRP A CA 1
ATOM 1301 C C . TRP A 1 162 ? 14.209 8.904 1.153 1.00 75.00 162 TRP A C 1
ATOM 1303 O O . TRP A 1 162 ? 15.174 9.459 1.678 1.00 75.00 162 TRP A O 1
ATOM 1313 N N . GLY A 1 163 ? 12.959 9.332 1.304 1.00 80.81 163 GLY A N 1
ATOM 1314 C CA . GLY A 1 163 ? 12.508 10.268 2.329 1.00 80.81 163 GLY A CA 1
ATOM 1315 C C . GLY A 1 163 ? 11.485 9.604 3.247 1.00 80.81 163 GLY A C 1
ATOM 1316 O O . GLY A 1 163 ? 10.977 8.531 2.940 1.00 80.81 163 GLY A O 1
ATOM 1317 N N . PHE A 1 164 ? 11.167 10.224 4.386 1.00 85.50 164 PHE A N 1
ATOM 1318 C CA . PHE A 1 164 ? 10.049 9.784 5.235 1.00 85.50 164 PHE A CA 1
ATOM 1319 C C . PHE A 1 164 ? 8.712 10.248 4.638 1.00 85.50 164 PHE A C 1
ATOM 1321 O O . PHE A 1 164 ? 8.023 11.113 5.181 1.00 85.50 164 PHE A O 1
ATOM 1328 N N . ASP A 1 165 ? 8.397 9.726 3.456 1.00 82.25 165 ASP A N 1
ATOM 1329 C CA . ASP A 1 165 ? 7.321 10.190 2.588 1.00 82.25 165 ASP A CA 1
ATOM 1330 C C . ASP A 1 165 ? 6.647 9.034 1.824 1.00 82.25 165 ASP A C 1
ATOM 1332 O O . ASP A 1 165 ? 6.814 7.851 2.132 1.00 82.25 165 ASP A O 1
ATOM 1336 N N . ARG A 1 166 ? 5.834 9.384 0.822 1.00 82.44 166 ARG A N 1
ATOM 1337 C CA . ARG A 1 166 ? 5.062 8.413 0.045 1.00 82.44 166 ARG A CA 1
ATOM 1338 C C . ARG A 1 166 ? 5.913 7.516 -0.859 1.00 82.44 166 ARG A C 1
ATOM 1340 O O . ARG A 1 166 ? 5.463 6.417 -1.166 1.00 82.44 166 ARG A O 1
ATOM 1347 N N . GLU A 1 167 ? 7.081 7.964 -1.325 1.00 84.88 167 GLU A N 1
ATOM 1348 C CA . GLU A 1 167 ? 7.902 7.200 -2.278 1.00 84.88 167 GLU A CA 1
ATOM 1349 C C . GLU A 1 167 ? 8.436 5.930 -1.628 1.00 84.88 167 GLU A C 1
ATOM 1351 O O . GLU A 1 167 ? 8.309 4.844 -2.197 1.00 84.88 167 GLU A O 1
ATOM 1356 N N . ILE A 1 168 ? 8.956 6.049 -0.402 1.00 87.69 168 ILE A N 1
ATOM 1357 C CA . ILE A 1 168 ? 9.408 4.881 0.352 1.00 87.69 168 ILE A CA 1
ATOM 1358 C C . ILE A 1 168 ? 8.230 4.022 0.818 1.00 87.69 168 ILE A C 1
ATOM 1360 O O . ILE A 1 168 ? 8.342 2.801 0.799 1.00 87.69 168 ILE A O 1
ATOM 1364 N N . GLY A 1 169 ? 7.102 4.634 1.204 1.00 92.06 169 GLY A N 1
ATOM 1365 C CA . GLY A 1 169 ? 5.935 3.914 1.716 1.00 92.06 169 GLY A CA 1
ATOM 1366 C C . GLY A 1 169 ? 5.339 2.964 0.681 1.00 92.06 169 GLY A C 1
ATOM 1367 O O . GLY A 1 169 ? 5.238 1.762 0.916 1.00 92.06 169 GLY A O 1
ATOM 1368 N N . TRP A 1 170 ? 5.010 3.494 -0.496 1.00 92.94 170 TRP A N 1
ATOM 1369 C CA . TRP A 1 170 ? 4.498 2.702 -1.614 1.00 92.94 170 TRP A CA 1
ATOM 1370 C C . TRP A 1 170 ? 5.545 1.737 -2.176 1.00 92.94 170 TRP A C 1
ATOM 1372 O O . TRP A 1 170 ? 5.219 0.583 -2.440 1.00 92.94 170 TRP A O 1
ATOM 1382 N N . GLY A 1 171 ? 6.804 2.173 -2.307 1.00 94.62 171 GLY A N 1
ATOM 1383 C CA . GLY A 1 171 ? 7.884 1.303 -2.771 1.00 94.62 171 GLY A CA 1
ATOM 1384 C C . GLY A 1 171 ? 8.084 0.092 -1.855 1.00 94.62 171 GLY A C 1
ATOM 1385 O O . GLY A 1 171 ? 8.156 -1.037 -2.337 1.00 94.62 171 GLY A O 1
ATOM 1386 N N . LEU A 1 172 ? 8.108 0.308 -0.533 1.00 97.06 172 LEU A N 1
ATOM 1387 C CA . LEU A 1 172 ? 8.226 -0.775 0.443 1.00 97.06 172 LEU A CA 1
ATOM 1388 C C . LEU A 1 172 ? 7.005 -1.691 0.384 1.00 97.06 172 LEU A C 1
ATOM 1390 O O . LEU A 1 172 ? 7.176 -2.905 0.380 1.00 97.06 172 LEU A O 1
ATOM 1394 N N . LEU A 1 173 ? 5.790 -1.139 0.295 1.00 97.38 173 LEU A N 1
ATOM 1395 C CA . LEU A 1 173 ? 4.569 -1.940 0.203 1.00 97.38 173 LEU A CA 1
ATOM 1396 C C . LEU A 1 173 ? 4.612 -2.902 -0.988 1.00 97.38 173 LEU A C 1
ATOM 1398 O O . LEU A 1 173 ? 4.339 -4.092 -0.833 1.00 97.38 173 LEU A O 1
ATOM 1402 N N . SER A 1 174 ? 5.026 -2.407 -2.154 1.00 97.44 174 SER A N 1
ATOM 1403 C CA . SER A 1 174 ? 5.132 -3.216 -3.366 1.00 97.44 174 SER A CA 1
ATOM 1404 C C . SER A 1 174 ? 6.132 -4.366 -3.235 1.00 97.44 174 SER A C 1
ATOM 1406 O O . SER A 1 174 ? 5.861 -5.485 -3.681 1.00 97.44 174 SER A O 1
ATOM 1408 N N . LEU A 1 175 ? 7.279 -4.124 -2.597 1.00 98.44 175 LEU A N 1
ATOM 1409 C CA . LEU A 1 175 ? 8.283 -5.163 -2.363 1.00 98.44 175 LEU A CA 1
ATOM 1410 C C . LEU A 1 175 ? 7.851 -6.149 -1.273 1.00 98.44 175 LEU A C 1
ATOM 1412 O O . LEU A 1 175 ? 8.028 -7.356 -1.428 1.00 98.44 175 LEU A O 1
ATOM 14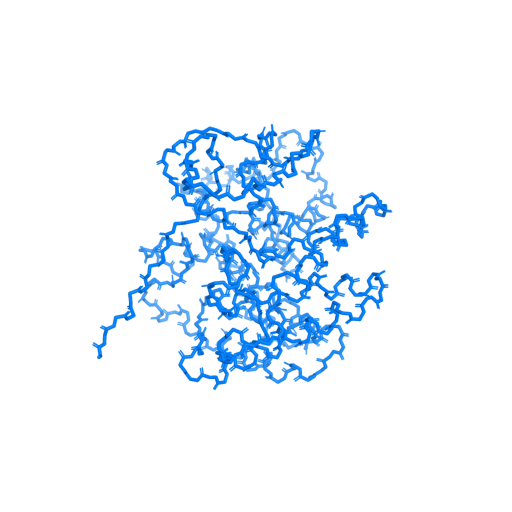16 N N . VAL A 1 176 ? 7.236 -5.661 -0.194 1.00 98.44 176 VAL A N 1
ATOM 1417 C CA . VAL A 1 176 ? 6.725 -6.503 0.893 1.00 98.44 176 VAL A CA 1
ATOM 1418 C C . VAL A 1 176 ? 5.656 -7.457 0.372 1.00 98.44 176 VAL A C 1
ATOM 1420 O O . VAL A 1 176 ? 5.724 -8.639 0.692 1.00 98.44 176 VAL A O 1
ATOM 1423 N N . CYS A 1 177 ? 4.739 -7.009 -0.491 1.00 98.12 177 CYS A N 1
ATOM 1424 C CA . CYS A 1 177 ? 3.744 -7.898 -1.097 1.00 98.12 177 CYS A CA 1
ATOM 1425 C C . CYS A 1 177 ? 4.374 -9.005 -1.962 1.00 98.12 177 CYS A C 1
ATOM 1427 O O . CYS A 1 177 ? 3.875 -10.129 -1.961 1.00 98.12 177 CYS A O 1
ATOM 1429 N N . LEU A 1 178 ? 5.489 -8.736 -2.651 1.00 98.56 178 LEU A N 1
ATOM 1430 C CA . LEU A 1 178 ? 6.240 -9.774 -3.371 1.00 98.56 178 LEU A CA 1
ATOM 1431 C C . LEU A 1 178 ? 6.870 -10.792 -2.406 1.00 98.56 178 LEU A C 1
ATOM 1433 O O . LEU A 1 178 ? 6.806 -11.995 -2.655 1.00 98.56 178 LEU A O 1
ATOM 1437 N N . VAL A 1 179 ? 7.437 -10.334 -1.285 1.00 98.56 179 VAL A N 1
ATOM 1438 C CA . VAL A 1 179 ? 7.977 -11.233 -0.249 1.00 98.56 179 VAL A CA 1
ATOM 1439 C C . VAL A 1 179 ? 6.863 -12.059 0.401 1.00 98.56 179 VAL A C 1
ATOM 1441 O O . VAL A 1 179 ? 7.030 -13.262 0.577 1.00 98.56 179 VAL A O 1
ATOM 1444 N N . GLU A 1 180 ? 5.712 -11.453 0.712 1.00 97.12 180 GLU A N 1
ATOM 1445 C CA . GLU A 1 180 ? 4.532 -12.158 1.241 1.00 97.12 180 GLU A CA 1
ATOM 1446 C C . GLU A 1 180 ? 4.035 -13.248 0.283 1.00 97.12 180 GLU A C 1
ATOM 1448 O O . GLU A 1 180 ? 3.608 -14.309 0.733 1.00 97.12 180 GLU A O 1
ATOM 1453 N N . ALA A 1 181 ? 4.134 -13.019 -1.030 1.00 96.19 181 ALA A N 1
ATOM 1454 C CA . ALA A 1 181 ? 3.795 -13.999 -2.060 1.00 96.19 181 ALA A CA 1
ATOM 1455 C C . ALA A 1 181 ? 4.852 -15.115 -2.241 1.00 96.19 181 ALA A C 1
ATOM 1457 O O . ALA A 1 181 ? 4.668 -15.994 -3.082 1.00 96.19 181 ALA A O 1
ATOM 1458 N N . GLY A 1 182 ? 5.939 -15.108 -1.458 1.00 96.50 182 GLY A N 1
ATOM 1459 C CA . GLY A 1 182 ? 6.980 -16.142 -1.462 1.00 96.50 182 GLY A CA 1
ATOM 1460 C C . GLY A 1 182 ? 8.213 -15.820 -2.312 1.00 96.50 182 GLY A C 1
ATOM 1461 O O . GLY A 1 182 ? 9.058 -16.691 -2.515 1.00 96.50 182 GLY A O 1
ATOM 1462 N N . PHE A 1 183 ? 8.355 -14.589 -2.812 1.00 97.44 183 PHE A N 1
ATOM 1463 C CA . PHE A 1 183 ? 9.495 -14.190 -3.641 1.00 97.44 183 PHE A CA 1
ATOM 1464 C C . PHE A 1 183 ? 10.593 -13.516 -2.808 1.00 97.44 183 PHE A C 1
ATOM 1466 O O . PHE A 1 183 ? 10.718 -12.293 -2.761 1.00 97.44 183 PHE A O 1
ATOM 1473 N N . ASP A 1 184 ? 11.442 -14.325 -2.174 1.00 96.44 184 ASP A N 1
ATOM 1474 C CA . ASP A 1 184 ? 12.443 -13.857 -1.201 1.00 96.44 184 ASP A CA 1
ATOM 1475 C C . ASP A 1 184 ? 13.538 -12.933 -1.757 1.00 96.44 184 ASP A C 1
ATOM 1477 O O . ASP A 1 184 ? 14.193 -12.232 -0.987 1.00 96.44 184 ASP A O 1
ATOM 1481 N N . ARG A 1 185 ? 13.725 -12.855 -3.079 1.00 97.69 185 ARG A N 1
ATOM 1482 C CA . ARG A 1 185 ? 14.755 -11.996 -3.700 1.00 97.69 185 ARG A CA 1
ATOM 1483 C C . ARG A 1 185 ? 14.627 -10.503 -3.360 1.00 97.69 185 ARG A C 1
ATOM 1485 O O . ARG A 1 185 ? 15.595 -9.769 -3.512 1.00 97.69 185 ARG A O 1
ATOM 1492 N N . TYR A 1 186 ? 13.445 -10.052 -2.937 1.00 98.31 186 TYR A N 1
ATOM 1493 C CA . TYR A 1 186 ? 13.173 -8.655 -2.576 1.00 98.31 186 TYR A CA 1
ATOM 1494 C C . TYR A 1 186 ? 13.411 -8.360 -1.085 1.00 98.31 186 TYR A C 1
ATOM 1496 O O . TYR A 1 186 ? 13.355 -7.209 -0.659 1.00 98.31 186 TYR A O 1
ATOM 1504 N N . ARG A 1 187 ? 13.694 -9.394 -0.282 1.00 98.06 187 ARG A N 1
ATOM 1505 C CA . ARG A 1 187 ? 13.798 -9.322 1.180 1.00 98.06 187 ARG A CA 1
ATOM 1506 C C . ARG A 1 187 ? 14.869 -8.348 1.660 1.00 98.06 187 ARG A C 1
ATOM 1508 O O . ARG A 1 187 ? 14.611 -7.597 2.593 1.00 98.06 187 ARG A O 1
ATOM 1515 N N . GLU A 1 188 ? 16.048 -8.359 1.044 1.00 97.44 188 GLU A N 1
ATOM 1516 C CA . GLU A 1 188 ? 17.161 -7.484 1.444 1.00 97.44 188 GLU A CA 1
ATOM 1517 C C . GLU A 1 188 ? 16.819 -6.001 1.261 1.00 97.44 188 GLU A C 1
ATOM 1519 O O . GLU A 1 188 ? 17.114 -5.181 2.130 1.00 97.44 188 GLU A O 1
ATOM 1524 N N . GLU A 1 189 ? 16.125 -5.660 0.175 1.00 96.94 189 GLU A N 1
ATOM 1525 C CA . GLU A 1 189 ? 15.678 -4.291 -0.077 1.00 96.94 189 GLU A CA 1
ATOM 1526 C C . GLU A 1 189 ? 14.605 -3.863 0.942 1.00 96.94 189 GLU A C 1
ATOM 1528 O O . GLU A 1 189 ? 14.678 -2.761 1.488 1.00 96.94 189 GLU A O 1
ATOM 1533 N N . CYS A 1 190 ? 13.666 -4.757 1.286 1.00 97.69 190 CYS A N 1
ATOM 1534 C CA . CYS A 1 190 ? 12.688 -4.513 2.353 1.00 97.69 190 CYS A CA 1
ATOM 1535 C C . CYS A 1 190 ? 13.358 -4.258 3.711 1.00 97.69 190 CYS A C 1
ATOM 1537 O O . CYS A 1 190 ? 12.924 -3.364 4.438 1.00 97.69 190 CYS A O 1
ATOM 1539 N N . ILE A 1 191 ? 14.421 -5.004 4.049 1.00 97.00 191 ILE A N 1
ATOM 1540 C CA . ILE A 1 191 ? 15.213 -4.771 5.269 1.00 97.00 191 ILE A CA 1
ATOM 1541 C C . ILE A 1 191 ? 15.785 -3.353 5.243 1.00 97.00 191 ILE A C 1
ATOM 1543 O O . ILE A 1 191 ? 15.541 -2.587 6.172 1.00 97.00 191 ILE A O 1
ATOM 1547 N N . ALA A 1 192 ? 16.477 -2.976 4.166 1.00 95.75 192 ALA A N 1
ATOM 1548 C CA . ALA A 1 192 ? 17.137 -1.677 4.071 1.00 95.75 192 ALA A CA 1
ATOM 1549 C C . ALA A 1 192 ? 16.148 -0.498 4.155 1.00 95.75 192 ALA A C 1
ATOM 1551 O O . ALA A 1 192 ? 16.397 0.476 4.868 1.00 95.75 192 ALA A O 1
ATOM 1552 N N . MET A 1 193 ? 15.004 -0.594 3.471 1.00 95.69 193 MET A N 1
ATOM 1553 C CA . MET A 1 193 ? 13.955 0.432 3.502 1.00 95.69 193 MET A CA 1
ATOM 1554 C C . MET A 1 193 ? 13.253 0.502 4.870 1.00 95.69 193 MET A C 1
ATOM 1556 O O . MET A 1 193 ? 13.031 1.597 5.390 1.00 95.69 193 MET A O 1
ATOM 1560 N N . SER A 1 194 ? 12.947 -0.644 5.490 1.00 96.44 194 SER A N 1
ATOM 1561 C CA . SER A 1 194 ? 12.372 -0.711 6.844 1.00 96.44 194 SER A CA 1
ATOM 1562 C C . SER A 1 194 ? 13.330 -0.146 7.893 1.00 96.44 194 SER A C 1
ATOM 1564 O O . SER A 1 194 ? 12.915 0.584 8.793 1.00 96.44 194 SER A O 1
ATOM 1566 N N . ASP A 1 195 ? 14.618 -0.473 7.810 1.00 95.12 195 ASP A N 1
ATOM 1567 C CA . ASP A 1 195 ? 15.628 0.043 8.733 1.00 95.12 195 ASP A CA 1
ATOM 1568 C C . ASP A 1 195 ? 15.816 1.556 8.541 1.00 95.12 195 ASP A C 1
ATOM 1570 O O . ASP A 1 195 ? 15.917 2.280 9.531 1.00 95.12 195 ASP A O 1
ATOM 1574 N N . PHE A 1 196 ? 15.763 2.075 7.309 1.00 94.56 196 PHE A N 1
ATOM 1575 C CA . PHE A 1 196 ? 15.747 3.523 7.071 1.00 94.56 196 PHE A CA 1
ATOM 1576 C C . PHE A 1 196 ? 14.554 4.205 7.759 1.00 94.56 196 PHE A C 1
ATOM 1578 O O . PHE A 1 196 ? 14.744 5.190 8.470 1.00 94.56 196 PHE A O 1
ATOM 1585 N N . LEU A 1 197 ? 13.335 3.672 7.595 1.00 93.62 197 LEU A N 1
ATOM 1586 C CA . LEU A 1 197 ? 12.129 4.223 8.229 1.00 93.62 197 LEU A CA 1
ATOM 1587 C C . LEU A 1 197 ? 12.229 4.237 9.758 1.00 93.62 197 LEU A C 1
ATOM 1589 O O . LEU A 1 197 ? 11.846 5.220 10.395 1.00 93.62 197 LEU A O 1
ATOM 1593 N N . GLN A 1 198 ? 12.764 3.163 10.342 1.00 94.50 198 GLN A N 1
ATOM 1594 C CA . GLN A 1 198 ? 12.921 3.030 11.790 1.00 94.50 198 GLN A CA 1
ATOM 1595 C C . GLN A 1 198 ? 13.956 4.004 12.363 1.00 94.50 198 GLN A C 1
ATOM 1597 O O . GLN A 1 198 ? 13.759 4.526 13.459 1.00 94.50 198 GLN A O 1
ATOM 1602 N N . ASN A 1 199 ? 15.020 4.285 11.607 1.00 92.00 199 ASN A N 1
ATOM 1603 C CA . ASN A 1 199 ? 16.105 5.179 12.016 1.00 92.00 199 ASN A CA 1
ATOM 1604 C C . ASN A 1 199 ? 15.896 6.645 11.601 1.00 92.00 199 ASN A C 1
ATOM 1606 O O . ASN A 1 199 ? 16.724 7.495 11.930 1.00 92.00 199 ASN A O 1
ATOM 1610 N N . TYR A 1 200 ? 14.816 6.967 10.885 1.00 90.31 200 TYR A N 1
ATOM 1611 C CA . TYR A 1 200 ? 14.524 8.342 10.498 1.00 90.31 200 TYR A CA 1
ATOM 1612 C C . TYR A 1 200 ? 14.256 9.215 11.733 1.00 90.31 200 TYR A C 1
ATOM 1614 O O . TYR A 1 200 ? 13.333 8.952 12.512 1.00 90.31 200 TYR A O 1
ATOM 1622 N N . ASP A 1 201 ? 15.033 10.290 11.899 1.00 87.50 201 ASP A N 1
ATOM 1623 C CA . ASP A 1 201 ? 14.872 11.222 13.018 1.00 87.50 201 ASP A CA 1
ATOM 1624 C C . ASP A 1 201 ? 13.647 12.130 12.829 1.00 87.50 201 ASP A C 1
ATOM 1626 O O . ASP A 1 201 ? 13.723 13.285 12.399 1.00 87.50 201 ASP A O 1
ATOM 1630 N N . ARG A 1 202 ? 12.485 11.590 13.205 1.00 87.00 202 ARG A N 1
ATOM 1631 C CA . ARG A 1 202 ? 11.202 12.304 13.213 1.00 87.00 202 ARG A CA 1
ATOM 1632 C C . ARG A 1 202 ? 11.206 13.516 14.154 1.00 87.00 202 ARG A C 1
ATOM 1634 O O . ARG A 1 202 ? 10.473 14.468 13.909 1.00 87.00 202 ARG A O 1
ATOM 1641 N N . ARG A 1 203 ? 12.014 13.508 15.223 1.00 81.31 203 ARG A N 1
ATOM 1642 C CA . ARG A 1 203 ? 11.985 14.541 16.278 1.00 81.31 203 ARG A CA 1
ATOM 1643 C C . ARG A 1 203 ? 12.787 15.778 15.916 1.00 81.31 203 ARG A C 1
ATOM 1645 O O . ARG A 1 203 ? 12.400 16.877 16.318 1.00 81.31 203 ARG A O 1
ATOM 1652 N N . SER A 1 204 ? 13.877 15.624 15.173 1.00 80.38 204 SER A N 1
ATOM 1653 C CA . SER A 1 204 ? 14.676 16.753 14.677 1.00 80.38 204 SER A CA 1
ATOM 1654 C C . SER A 1 204 ? 14.164 17.303 13.350 1.00 80.38 204 SER A C 1
ATOM 1656 O O . SER A 1 204 ? 14.641 18.339 12.890 1.00 80.38 204 SER A O 1
ATOM 1658 N N . TYR A 1 205 ? 13.166 16.659 12.743 1.00 76.25 205 TYR A N 1
ATOM 1659 C CA . TYR A 1 205 ? 12.583 17.110 11.492 1.00 76.25 205 TYR A CA 1
ATOM 1660 C C . TYR A 1 205 ? 11.919 18.491 11.627 1.00 76.25 205 TYR A C 1
ATOM 1662 O O . TYR A 1 205 ? 11.042 18.712 12.466 1.00 76.25 205 TYR A O 1
ATOM 1670 N N . ARG A 1 206 ? 12.348 19.449 10.801 1.00 68.94 206 ARG A N 1
ATOM 1671 C CA . ARG A 1 206 ? 11.808 20.815 10.738 1.00 68.94 206 ARG A CA 1
ATOM 1672 C C . ARG A 1 206 ? 11.561 21.156 9.272 1.00 68.94 206 ARG A C 1
ATOM 1674 O O . ARG A 1 206 ? 12.476 21.587 8.580 1.00 68.94 206 ARG A O 1
ATOM 1681 N N . GLY A 1 207 ? 10.351 20.929 8.768 1.00 69.88 207 GLY A N 1
ATOM 1682 C CA . GLY A 1 207 ? 10.036 21.315 7.396 1.00 69.88 207 GLY A CA 1
ATOM 1683 C C . GLY A 1 207 ? 8.793 20.662 6.800 1.00 69.88 207 GLY A C 1
ATOM 1684 O O . GLY A 1 207 ? 8.054 19.962 7.490 1.00 69.88 207 GLY A O 1
ATOM 1685 N N . PRO A 1 208 ? 8.549 20.923 5.509 1.00 69.75 208 PRO A N 1
ATOM 1686 C CA . PRO A 1 208 ? 7.514 20.254 4.745 1.00 69.75 208 PRO A CA 1
ATOM 1687 C C . PRO A 1 208 ? 7.983 18.905 4.220 1.00 69.75 208 PRO A C 1
ATOM 1689 O O . PRO A 1 208 ? 8.993 18.828 3.511 1.00 69.75 208 PRO A O 1
ATOM 1692 N N . VAL A 1 209 ? 7.234 17.844 4.508 1.00 69.38 209 VAL A N 1
ATOM 1693 C CA . VAL A 1 209 ? 7.405 16.596 3.775 1.00 69.38 209 VAL A CA 1
ATOM 1694 C C . VAL A 1 209 ? 6.803 16.861 2.404 1.00 69.38 209 VAL A C 1
ATOM 1696 O O . VAL A 1 209 ? 5.705 17.416 2.302 1.00 69.38 209 VAL A O 1
ATOM 1699 N N . TYR A 1 210 ? 7.530 16.544 1.332 1.00 60.97 210 TYR A N 1
ATOM 1700 C CA . TYR A 1 210 ? 7.052 16.725 -0.040 1.00 60.97 210 TYR A CA 1
ATOM 1701 C C . TYR A 1 210 ? 5.953 15.698 -0.358 1.00 60.97 210 TYR A C 1
ATOM 1703 O O . TYR A 1 210 ? 6.128 14.751 -1.116 1.00 60.97 210 TYR A O 1
ATOM 1711 N N . LEU A 1 211 ? 4.798 15.899 0.269 1.00 60.06 211 LEU A N 1
ATOM 1712 C CA . LEU A 1 211 ? 3.566 15.158 0.076 1.00 60.06 211 LEU A CA 1
ATOM 1713 C C . LEU A 1 211 ? 2.851 15.720 -1.148 1.00 60.06 211 LEU A C 1
ATOM 1715 O O . LEU A 1 211 ? 2.928 16.920 -1.429 1.00 60.06 211 LEU A O 1
ATOM 1719 N N . SER A 1 212 ? 2.115 14.867 -1.858 1.00 50.31 212 SER A N 1
ATOM 1720 C CA . SER A 1 212 ? 1.348 15.291 -3.030 1.00 50.31 212 SER A CA 1
ATOM 1721 C C . SER A 1 212 ? 0.279 16.338 -2.688 1.00 50.31 212 SER A C 1
ATOM 1723 O O . SER A 1 212 ? -0.090 17.111 -3.567 1.00 50.31 212 SER A O 1
ATOM 1725 N N . THR A 1 213 ? -0.177 16.425 -1.428 1.00 56.44 213 THR A N 1
ATOM 1726 C CA . THR A 1 213 ? -1.247 17.361 -1.025 1.00 56.44 213 THR A CA 1
ATOM 1727 C C . THR A 1 213 ? -1.189 17.875 0.427 1.00 56.44 213 THR A C 1
ATOM 1729 O O . THR A 1 213 ? -2.118 18.547 0.869 1.00 56.44 213 THR A O 1
ATOM 1732 N N . GLY A 1 214 ? -0.159 17.538 1.212 1.00 60.31 214 GLY A N 1
ATOM 1733 C CA . GLY A 1 214 ? -0.073 17.940 2.624 1.00 60.31 214 GLY A CA 1
ATOM 1734 C C . GLY A 1 214 ? 0.215 19.436 2.802 1.00 60.31 214 GLY A C 1
ATOM 1735 O O . GLY A 1 214 ? 0.956 20.041 2.019 1.00 60.31 214 GLY A O 1
ATOM 1736 N N . ARG A 1 215 ? -0.342 20.054 3.852 1.00 70.94 215 ARG A N 1
ATOM 1737 C CA . ARG A 1 215 ? -0.053 21.457 4.185 1.00 70.94 215 ARG A CA 1
ATOM 1738 C C . ARG A 1 215 ? 1.349 21.567 4.788 1.00 70.94 215 ARG A C 1
ATOM 1740 O O . ARG A 1 215 ? 1.604 21.195 5.927 1.00 70.94 215 ARG A O 1
ATOM 1747 N N . ARG A 1 216 ? 2.254 22.123 3.988 1.00 72.12 216 ARG A N 1
ATOM 1748 C CA . ARG A 1 216 ? 3.702 22.247 4.229 1.00 72.12 216 ARG A CA 1
ATOM 1749 C C . ARG A 1 216 ? 4.108 23.046 5.474 1.00 72.12 216 ARG A C 1
ATOM 1751 O O . ARG A 1 216 ? 5.253 22.975 5.899 1.00 72.12 216 ARG A O 1
ATOM 1758 N N . ASN A 1 217 ? 3.194 23.826 6.036 1.00 76.94 217 ASN A N 1
ATOM 1759 C CA . ASN A 1 217 ? 3.415 24.702 7.184 1.00 76.94 217 ASN A CA 1
ATOM 1760 C C . ASN A 1 217 ? 2.952 24.090 8.520 1.00 76.94 217 ASN A C 1
ATOM 1762 O O . ASN A 1 217 ? 2.694 24.832 9.465 1.00 76.94 217 ASN A O 1
ATOM 1766 N N . ARG A 1 218 ? 2.798 22.764 8.595 1.00 82.56 218 ARG A N 1
ATOM 1767 C CA . ARG A 1 218 ? 2.281 22.056 9.776 1.00 82.56 218 ARG A CA 1
ATOM 1768 C C . ARG A 1 218 ? 3.343 21.174 10.437 1.00 82.56 218 ARG A C 1
ATOM 1770 O O . ARG A 1 218 ? 4.389 20.916 9.843 1.00 82.56 218 ARG A O 1
ATOM 1777 N N . SER A 1 219 ? 3.073 20.701 11.656 1.00 87.44 219 SER A N 1
ATOM 1778 C CA . SER A 1 219 ? 3.895 19.670 12.312 1.00 87.44 219 SER A CA 1
ATOM 1779 C C . SER A 1 219 ? 3.988 18.408 11.447 1.00 87.44 219 SER A C 1
ATOM 1781 O O . SER A 1 219 ? 3.134 18.176 10.587 1.00 87.44 219 SER A O 1
ATOM 1783 N N . LEU A 1 220 ? 5.017 17.583 11.663 1.00 87.12 220 LEU A N 1
ATOM 1784 C CA . LEU A 1 220 ? 5.166 16.319 10.938 1.00 87.12 220 LEU A CA 1
ATOM 1785 C C . LEU A 1 220 ? 3.937 15.431 11.145 1.00 87.12 220 LEU A C 1
ATOM 1787 O O . LEU A 1 220 ? 3.399 14.888 10.190 1.00 87.12 220 LEU A O 1
ATOM 1791 N N . GLU A 1 221 ? 3.454 15.339 12.380 1.00 90.06 221 GLU A N 1
ATOM 1792 C CA . GLU A 1 221 ? 2.289 14.550 12.757 1.00 90.06 221 GLU A CA 1
ATOM 1793 C C . GLU A 1 221 ? 1.047 14.985 11.988 1.00 90.06 221 GLU A C 1
ATOM 1795 O O . GLU A 1 221 ? 0.350 14.144 11.416 1.00 90.06 221 GLU A O 1
ATOM 1800 N N . ARG A 1 222 ? 0.789 16.294 11.901 1.00 89.50 222 ARG A N 1
ATOM 1801 C CA . ARG A 1 222 ? -0.379 16.786 11.169 1.00 89.50 222 ARG A CA 1
ATOM 1802 C C . ARG A 1 222 ? -0.212 16.606 9.666 1.00 89.50 222 ARG A C 1
ATOM 1804 O O . ARG A 1 222 ? -1.176 16.265 8.987 1.00 89.50 222 ARG A O 1
ATOM 1811 N N . GLN A 1 223 ? 1.007 16.763 9.147 1.00 87.81 223 GLN A N 1
ATOM 1812 C CA . GLN A 1 223 ? 1.318 16.424 7.758 1.00 87.81 223 GLN A CA 1
ATOM 1813 C C . GLN A 1 223 ? 1.075 14.936 7.468 1.00 87.81 223 GLN A C 1
ATOM 1815 O O . GLN A 1 223 ? 0.601 14.619 6.378 1.00 87.81 223 GLN A O 1
ATOM 1820 N N . MET A 1 224 ? 1.328 14.034 8.426 1.00 89.38 224 MET A N 1
ATOM 1821 C CA . MET A 1 224 ? 1.014 12.613 8.268 1.00 89.38 224 MET A CA 1
ATOM 1822 C C . MET A 1 224 ? -0.486 12.368 8.133 1.00 89.38 224 MET A C 1
ATOM 1824 O O . MET A 1 224 ? -0.906 11.670 7.211 1.00 89.38 224 MET A O 1
ATOM 1828 N N . VAL A 1 225 ? -1.282 12.982 9.011 1.00 89.94 225 VAL A N 1
ATOM 1829 C CA . VAL A 1 225 ? -2.749 12.874 8.998 1.00 89.94 225 VAL A CA 1
ATOM 1830 C C . VAL A 1 225 ? -3.345 13.471 7.717 1.00 89.94 225 VAL A C 1
ATOM 1832 O O . VAL A 1 225 ? -4.197 12.850 7.081 1.00 89.94 225 VAL A O 1
ATOM 1835 N N . ASP A 1 226 ? -2.863 14.640 7.284 1.00 85.94 226 ASP A N 1
ATOM 1836 C CA . ASP A 1 226 ? -3.302 15.284 6.038 1.00 85.94 226 ASP A CA 1
ATOM 1837 C C . ASP A 1 226 ? -2.875 14.493 4.790 1.00 85.94 226 ASP A C 1
ATOM 1839 O O . ASP A 1 226 ? -3.587 14.474 3.781 1.00 85.94 226 ASP A O 1
ATOM 1843 N N . GLY A 1 227 ? -1.705 13.855 4.866 1.00 83.69 227 GLY A N 1
ATOM 1844 C CA . GLY A 1 227 ? -1.049 13.084 3.816 1.00 83.69 227 GLY A CA 1
ATOM 1845 C C . GLY A 1 227 ? -1.345 11.589 3.869 1.00 83.69 227 GLY A C 1
ATOM 1846 O O . GLY A 1 227 ? -0.454 10.792 3.561 1.00 83.69 227 GLY A O 1
ATOM 1847 N N . GLY A 1 228 ? -2.563 11.199 4.257 1.00 82.62 228 GLY A N 1
ATOM 1848 C CA . GLY A 1 228 ? -2.968 9.798 4.409 1.00 82.62 228 GLY A CA 1
ATOM 1849 C C . GLY A 1 228 ? -2.620 8.909 3.208 1.00 82.62 228 GLY A C 1
ATOM 1850 O O . GLY A 1 228 ? -2.280 7.746 3.402 1.00 82.62 228 GLY A O 1
ATOM 1851 N N . LEU A 1 229 ? -2.587 9.454 1.983 1.00 78.81 229 LEU A N 1
ATOM 1852 C CA . LEU A 1 229 ? -2.155 8.711 0.793 1.00 78.81 229 LEU A CA 1
ATOM 1853 C C . LEU A 1 229 ? -0.718 8.190 0.879 1.00 78.81 229 LEU A C 1
ATOM 1855 O O . LEU A 1 229 ? -0.413 7.148 0.311 1.00 78.81 229 LEU A O 1
ATOM 1859 N N . GLY A 1 230 ? 0.184 8.945 1.499 1.00 81.62 230 GLY A N 1
ATOM 1860 C CA . GLY A 1 230 ? 1.583 8.552 1.636 1.00 81.62 230 GLY A CA 1
ATOM 1861 C C . GLY A 1 230 ? 1.836 7.691 2.863 1.00 81.62 230 GLY A C 1
ATOM 1862 O O . GLY A 1 230 ? 2.635 6.761 2.804 1.00 81.62 230 GLY A O 1
ATOM 1863 N N . TYR A 1 231 ? 1.146 7.981 3.967 1.00 90.19 231 TYR A N 1
ATOM 1864 C CA . TYR A 1 231 ? 1.454 7.362 5.255 1.00 90.19 231 TYR A CA 1
ATOM 1865 C C . TYR A 1 231 ? 0.638 6.112 5.573 1.00 90.19 231 TYR A C 1
ATOM 1867 O O . TYR A 1 231 ? 1.160 5.237 6.257 1.00 90.19 231 TYR A O 1
ATOM 1875 N N . SER A 1 232 ? -0.581 5.968 5.044 1.00 92.25 232 SER A N 1
ATOM 1876 C CA . SER A 1 232 ? -1.311 4.694 5.116 1.00 92.25 232 SER A CA 1
ATOM 1877 C C . SER A 1 232 ? -0.527 3.538 4.492 1.00 92.25 232 SER A C 1
ATOM 1879 O O . SER A 1 232 ? -0.232 2.599 5.227 1.00 92.25 232 SER A O 1
ATOM 1881 N N . PRO A 1 233 ? -0.080 3.596 3.221 1.00 92.31 233 PRO A N 1
ATOM 1882 C CA . PRO A 1 233 ? 0.679 2.496 2.623 1.00 92.31 233 PRO A CA 1
ATOM 1883 C C . PRO A 1 233 ? 2.021 2.261 3.321 1.00 92.31 233 PRO A C 1
ATOM 1885 O O . PRO A 1 233 ? 2.461 1.122 3.407 1.00 92.31 233 PRO A O 1
ATOM 1888 N N . LEU A 1 234 ? 2.655 3.301 3.875 1.00 94.81 234 LEU A N 1
ATOM 1889 C CA . LEU A 1 234 ? 3.859 3.152 4.698 1.00 94.81 234 LEU A CA 1
ATOM 1890 C C . LEU A 1 234 ? 3.575 2.315 5.954 1.00 94.81 234 LEU A C 1
ATOM 1892 O O . LEU A 1 234 ? 4.314 1.377 6.254 1.00 94.81 234 LEU A O 1
ATOM 1896 N N . MET A 1 235 ? 2.500 2.626 6.682 1.00 97.00 235 MET A N 1
ATOM 1897 C CA . MET A 1 235 ? 2.105 1.865 7.870 1.00 97.00 235 MET A CA 1
ATOM 1898 C C . MET A 1 235 ? 1.598 0.465 7.511 1.00 97.00 235 MET A C 1
ATOM 1900 O O . MET A 1 235 ? 1.913 -0.479 8.230 1.00 97.00 235 MET A O 1
ATOM 1904 N N . GLU A 1 236 ? 0.887 0.302 6.390 1.00 96.81 236 GLU A N 1
ATOM 1905 C CA . GLU A 1 236 ? 0.468 -1.001 5.857 1.00 96.81 236 GLU A CA 1
ATOM 1906 C C . GLU A 1 236 ? 1.689 -1.869 5.518 1.00 96.81 236 GLU A C 1
ATOM 1908 O O . GLU A 1 236 ? 1.754 -3.039 5.900 1.00 96.81 236 GLU A O 1
ATOM 1913 N N . ALA A 1 237 ? 2.694 -1.292 4.857 1.00 97.44 237 ALA A N 1
ATOM 1914 C CA . ALA A 1 237 ? 3.923 -1.990 4.506 1.00 97.44 237 ALA A CA 1
ATOM 1915 C C . ALA A 1 237 ? 4.679 -2.455 5.752 1.00 97.44 237 ALA A C 1
ATOM 1917 O O . ALA A 1 237 ? 5.093 -3.610 5.829 1.00 97.44 237 ALA A O 1
ATOM 1918 N N . MET A 1 238 ? 4.810 -1.583 6.754 1.00 98.25 238 MET A N 1
ATOM 1919 C CA . MET A 1 238 ? 5.469 -1.908 8.021 1.00 98.25 238 MET A CA 1
ATOM 1920 C C . MET A 1 238 ? 4.667 -2.927 8.845 1.00 98.25 238 MET A C 1
ATOM 1922 O O . MET A 1 238 ? 5.255 -3.805 9.474 1.00 98.25 238 MET A O 1
ATOM 1926 N N . ASP A 1 239 ? 3.332 -2.874 8.805 1.00 98.38 239 ASP A N 1
ATOM 1927 C CA . ASP A 1 239 ? 2.438 -3.866 9.414 1.00 98.38 239 ASP A CA 1
ATOM 1928 C C . ASP A 1 239 ? 2.654 -5.265 8.822 1.00 98.38 239 ASP A C 1
ATOM 1930 O O . ASP A 1 239 ? 2.858 -6.238 9.555 1.00 98.38 239 ASP A O 1
ATOM 1934 N N . ARG A 1 240 ? 2.643 -5.359 7.492 1.00 97.88 240 ARG A N 1
ATOM 1935 C CA . ARG A 1 240 ? 2.908 -6.588 6.733 1.00 97.88 240 ARG A CA 1
ATOM 1936 C C . ARG A 1 240 ? 4.323 -7.103 6.970 1.00 97.88 240 ARG A C 1
ATOM 1938 O O . ARG A 1 240 ? 4.530 -8.273 7.293 1.00 97.88 240 ARG A O 1
ATOM 1945 N N . TRP A 1 241 ? 5.302 -6.207 6.925 1.00 98.12 241 TRP A N 1
ATOM 1946 C CA . TRP A 1 241 ? 6.695 -6.546 7.173 1.00 98.12 241 TRP A CA 1
ATOM 1947 C C . TRP A 1 241 ? 6.928 -7.083 8.587 1.00 98.12 241 TRP A C 1
ATOM 1949 O O . TRP A 1 241 ? 7.625 -8.086 8.767 1.00 98.12 241 TRP A O 1
ATOM 1959 N N . GLN A 1 242 ? 6.289 -6.487 9.596 1.00 98.06 242 GLN A N 1
ATOM 1960 C CA . GLN A 1 242 ? 6.324 -6.997 10.964 1.00 98.06 242 GLN A CA 1
ATOM 1961 C C . GLN A 1 242 ? 5.692 -8.395 11.056 1.00 98.06 242 GLN A C 1
ATOM 1963 O O . GLN A 1 242 ? 6.223 -9.248 11.766 1.00 98.06 242 GLN A O 1
ATOM 1968 N N . LYS A 1 243 ? 4.605 -8.677 10.321 1.00 97.38 243 LYS A N 1
ATOM 1969 C CA . LYS A 1 243 ? 3.980 -10.016 10.285 1.00 97.38 243 LYS A CA 1
ATOM 1970 C C . LYS A 1 243 ? 4.904 -11.074 9.676 1.00 97.38 243 LYS A C 1
ATOM 1972 O O . LYS A 1 243 ? 4.921 -12.199 10.181 1.00 97.38 243 LYS A O 1
ATOM 1977 N N . ILE A 1 244 ? 5.682 -10.713 8.652 1.00 97.31 244 ILE A N 1
ATOM 1978 C CA . ILE A 1 244 ? 6.686 -11.592 8.028 1.00 97.31 244 ILE A CA 1
ATOM 1979 C C . ILE A 1 244 ? 7.867 -11.835 8.970 1.00 97.31 244 ILE A C 1
ATOM 1981 O O . ILE A 1 244 ? 8.276 -12.973 9.174 1.00 97.31 244 ILE A O 1
ATOM 1985 N N . THR A 1 245 ? 8.446 -10.766 9.516 1.00 97.00 245 THR A N 1
ATOM 1986 C CA . THR A 1 245 ? 9.734 -10.834 10.226 1.00 97.00 245 THR A CA 1
ATOM 1987 C C . THR A 1 245 ? 9.607 -11.126 11.713 1.00 97.00 245 THR A C 1
ATOM 1989 O O . THR A 1 245 ? 10.567 -11.591 12.321 1.00 97.00 245 THR A O 1
ATOM 1992 N N . ARG A 1 246 ? 8.447 -10.832 12.314 1.00 97.00 246 ARG A N 1
ATOM 1993 C CA . ARG A 1 246 ? 8.185 -10.912 13.762 1.00 97.00 246 ARG A CA 1
ATOM 1994 C C . ARG A 1 246 ? 9.197 -10.135 14.612 1.00 97.00 246 ARG A C 1
ATOM 1996 O O . ARG A 1 246 ? 9.421 -10.462 15.773 1.00 97.00 246 ARG A O 1
ATOM 2003 N N . ARG A 1 247 ? 9.790 -9.090 14.031 1.00 95.50 247 ARG A N 1
ATOM 2004 C CA . ARG A 1 247 ? 10.786 -8.218 14.657 1.00 95.50 247 ARG A CA 1
ATOM 2005 C C . ARG A 1 247 ? 10.153 -7.350 15.763 1.00 95.50 247 ARG A C 1
ATOM 2007 O O . ARG A 1 247 ? 9.237 -6.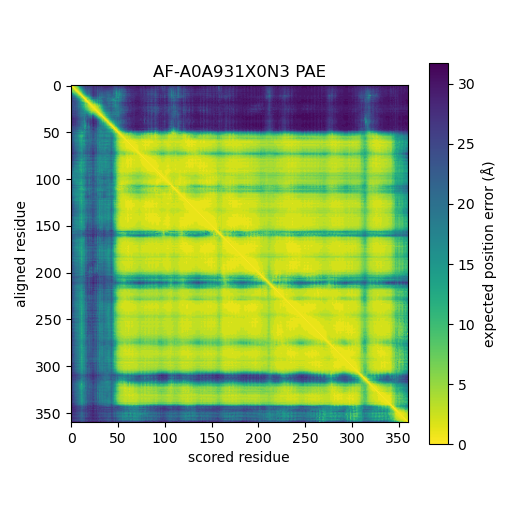577 15.460 1.00 95.50 247 ARG A O 1
ATOM 2014 N N . PRO A 1 248 ? 10.604 -7.455 17.033 1.00 97.00 248 PRO A N 1
ATOM 2015 C CA . PRO A 1 248 ? 10.033 -6.676 18.139 1.00 97.00 248 PRO A CA 1
ATOM 2016 C C . PRO A 1 248 ? 10.274 -5.167 18.025 1.00 97.00 248 PRO A C 1
ATOM 2018 O O . PRO A 1 248 ? 9.427 -4.373 18.428 1.00 97.00 248 PRO A O 1
ATOM 2021 N N . ASP A 1 249 ? 11.411 -4.763 17.462 1.00 96.25 249 ASP A N 1
ATOM 2022 C CA . ASP A 1 249 ? 11.759 -3.364 17.203 1.00 96.25 249 ASP A CA 1
ATOM 2023 C C . ASP A 1 249 ? 10.811 -2.731 16.177 1.00 96.25 249 ASP A C 1
ATOM 2025 O O . ASP A 1 249 ? 10.267 -1.653 16.425 1.00 96.25 249 ASP A O 1
ATOM 2029 N N . THR A 1 250 ? 10.509 -3.448 15.091 1.00 97.62 250 THR A N 1
ATOM 2030 C CA . THR A 1 250 ? 9.520 -3.016 14.092 1.00 97.62 250 THR A CA 1
ATOM 2031 C C . THR A 1 250 ? 8.120 -2.905 14.694 1.00 97.62 250 THR A C 1
ATOM 2033 O O . THR A 1 250 ? 7.398 -1.950 14.408 1.00 97.62 250 THR A O 1
ATOM 2036 N N . GLU A 1 251 ? 7.731 -3.840 15.565 1.00 97.81 251 GLU A N 1
ATOM 2037 C CA . GLU A 1 251 ? 6.449 -3.774 16.271 1.00 97.81 251 GLU A CA 1
ATOM 2038 C C . GLU A 1 251 ? 6.350 -2.552 17.190 1.00 97.81 251 GLU A C 1
ATOM 2040 O O . GLU A 1 251 ? 5.347 -1.834 17.154 1.00 97.81 251 GLU A O 1
ATOM 2045 N N . ALA A 1 252 ? 7.382 -2.306 18.000 1.00 97.62 252 ALA A N 1
ATOM 2046 C CA . ALA A 1 252 ? 7.430 -1.170 18.914 1.00 97.62 252 ALA A CA 1
ATOM 2047 C C . ALA A 1 252 ? 7.384 0.162 18.152 1.00 97.62 252 ALA A C 1
ATOM 2049 O O . ALA A 1 252 ? 6.586 1.039 18.489 1.00 97.62 252 ALA A O 1
ATOM 2050 N N . TRP A 1 253 ? 8.180 0.280 17.086 1.00 97.56 253 TRP A N 1
ATOM 2051 C CA . TRP A 1 253 ? 8.211 1.461 16.228 1.00 97.56 253 TRP A CA 1
ATOM 2052 C C . TRP A 1 253 ? 6.851 1.730 15.569 1.00 97.56 253 TRP A C 1
ATOM 2054 O O . TRP A 1 253 ? 6.352 2.859 15.603 1.00 97.56 253 TRP A O 1
ATOM 2064 N N . LEU A 1 254 ? 6.212 0.689 15.021 1.00 98.12 254 LEU A N 1
ATOM 2065 C CA . LEU A 1 254 ? 4.914 0.815 14.358 1.00 98.12 254 LEU A CA 1
ATOM 2066 C C . LEU A 1 254 ? 3.823 1.224 15.354 1.00 98.12 254 LEU A C 1
ATOM 2068 O O . LEU A 1 254 ? 3.042 2.127 15.065 1.00 98.12 254 LEU A O 1
ATOM 2072 N N . LYS A 1 255 ? 3.789 0.614 16.546 1.00 98.12 255 LYS A N 1
ATOM 2073 C CA . LYS A 1 255 ? 2.854 0.991 17.620 1.00 98.12 255 LYS A CA 1
ATOM 2074 C C . LYS A 1 255 ? 3.019 2.453 18.031 1.00 98.12 255 LYS A C 1
ATOM 2076 O O . LYS A 1 255 ? 2.020 3.156 18.177 1.00 98.12 255 LYS A O 1
ATOM 2081 N N . GLU A 1 256 ? 4.255 2.925 18.190 1.00 97.19 256 GLU A N 1
ATOM 2082 C CA . GLU A 1 256 ? 4.521 4.328 18.520 1.00 97.19 256 GLU A CA 1
ATOM 2083 C C . GLU A 1 256 ? 3.977 5.268 17.433 1.00 97.19 256 GLU A C 1
ATOM 2085 O O . GLU A 1 256 ? 3.273 6.230 17.748 1.00 97.19 256 GLU A O 1
ATOM 2090 N N . LEU A 1 257 ? 4.262 4.973 16.159 1.00 96.44 257 LEU A N 1
ATOM 2091 C CA . LEU A 1 257 ? 3.786 5.761 15.020 1.00 96.44 257 LEU A CA 1
ATOM 2092 C C . LEU A 1 257 ? 2.251 5.772 14.926 1.00 96.44 257 LEU A C 1
ATOM 2094 O O . LEU A 1 257 ? 1.663 6.838 14.753 1.00 96.44 257 LEU A O 1
ATOM 2098 N N . LEU A 1 258 ? 1.595 4.621 15.099 1.00 97.94 258 LEU A N 1
ATOM 2099 C CA . LEU A 1 258 ? 0.133 4.506 15.075 1.00 97.94 258 LEU A CA 1
ATOM 2100 C C . LEU A 1 258 ? -0.518 5.335 16.187 1.00 97.94 258 LEU A C 1
ATOM 2102 O O . LEU A 1 258 ? -1.492 6.038 15.936 1.00 97.94 258 LEU A O 1
ATOM 2106 N N . LEU A 1 259 ? 0.030 5.305 17.406 1.00 97.81 259 LEU A N 1
ATOM 2107 C CA . LEU A 1 259 ? -0.482 6.105 18.524 1.00 97.81 259 LEU A CA 1
ATOM 2108 C C . LEU A 1 259 ? -0.247 7.609 18.322 1.00 97.81 259 LEU A C 1
ATOM 2110 O O . LEU A 1 259 ? -1.079 8.418 18.729 1.00 97.81 259 LEU A O 1
ATOM 2114 N N . GLN A 1 260 ? 0.863 8.008 17.692 1.00 95.50 260 GLN A N 1
ATOM 2115 C CA . GLN A 1 260 ? 1.079 9.403 17.286 1.00 95.50 260 GLN A CA 1
ATOM 2116 C C . GLN A 1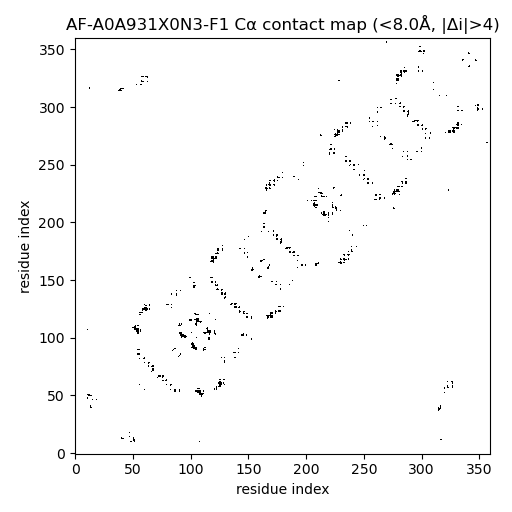 260 ? 0.029 9.839 16.256 1.00 95.50 260 GLN A C 1
ATOM 2118 O O . GLN A 1 260 ? -0.612 10.872 16.440 1.00 95.50 260 GLN A O 1
ATOM 2123 N N . TYR A 1 261 ? -0.197 9.021 15.225 1.00 95.25 261 TYR A N 1
ATOM 2124 C CA . TYR A 1 261 ? -1.189 9.281 14.182 1.00 95.25 261 TYR A CA 1
ATOM 2125 C C . TYR A 1 261 ? -2.613 9.365 14.748 1.00 95.25 261 TYR A C 1
ATOM 2127 O O . TYR A 1 261 ? -3.377 10.258 14.386 1.00 95.25 261 TYR A O 1
ATOM 2135 N N . GLN A 1 262 ? -2.960 8.472 15.678 1.00 96.50 262 GLN A N 1
ATOM 2136 C CA . GLN A 1 262 ? -4.242 8.466 16.382 1.00 96.50 262 GLN A CA 1
ATOM 2137 C C . GLN A 1 262 ? -4.477 9.774 17.141 1.00 96.50 262 GLN A C 1
ATOM 2139 O O . GLN A 1 262 ? -5.505 10.422 16.946 1.00 96.50 262 GLN A O 1
ATOM 2144 N N . ARG A 1 263 ? -3.517 10.177 17.986 1.00 96.31 263 ARG A N 1
ATOM 2145 C CA . ARG A 1 263 ? -3.610 11.422 18.763 1.00 96.31 263 ARG A CA 1
ATOM 2146 C C . ARG A 1 263 ? -3.760 12.634 17.857 1.00 96.31 263 ARG A C 1
ATOM 2148 O O . ARG A 1 263 ? -4.569 13.506 18.142 1.00 96.31 263 ARG A O 1
ATOM 2155 N N . GLU A 1 264 ? -3.023 12.673 16.755 1.00 94.75 264 GLU A N 1
ATOM 2156 C CA . GLU A 1 264 ? -3.099 13.817 15.855 1.00 94.75 264 GLU A CA 1
ATOM 2157 C C . GLU A 1 264 ? -4.378 13.832 15.012 1.00 94.75 264 GLU A C 1
ATOM 2159 O O . GLU A 1 264 ? -4.917 14.900 14.732 1.00 94.75 264 GLU A O 1
ATOM 2164 N N . THR A 1 265 ? -4.922 12.660 14.677 1.00 93.69 265 THR A N 1
ATOM 2165 C CA . THR A 1 265 ? -6.251 12.557 14.056 1.00 93.69 265 THR A CA 1
ATOM 2166 C C . THR A 1 265 ? -7.332 13.067 15.010 1.00 93.69 265 THR A C 1
ATOM 2168 O O . THR A 1 265 ? -8.226 13.796 14.585 1.00 93.69 265 THR A O 1
ATOM 2171 N N . TRP A 1 266 ? -7.234 12.739 16.304 1.00 93.69 266 TRP A N 1
ATOM 2172 C CA . TRP A 1 266 ? -8.110 13.310 17.328 1.00 93.69 266 TRP A CA 1
ATOM 2173 C C . TRP A 1 266 ? -7.999 14.835 17.369 1.00 93.69 266 TRP A C 1
ATOM 2175 O O . TRP A 1 266 ? -9.022 15.513 17.329 1.00 93.69 266 TRP A O 1
ATOM 2185 N N . ASN A 1 267 ? -6.775 15.373 17.429 1.00 93.75 267 ASN A N 1
ATOM 2186 C CA . ASN A 1 267 ? -6.545 16.819 17.476 1.00 93.75 267 ASN A CA 1
ATOM 2187 C C . ASN A 1 267 ? -7.174 17.519 16.266 1.00 93.75 267 ASN A C 1
ATOM 2189 O O . ASN A 1 267 ? -7.875 18.511 16.439 1.00 93.75 267 ASN A O 1
ATOM 2193 N N . ALA A 1 268 ? -7.010 16.956 15.064 1.00 90.25 268 ALA A N 1
ATOM 2194 C CA . ALA A 1 268 ? -7.633 17.488 13.857 1.00 90.25 268 ALA A CA 1
ATOM 2195 C C . ALA A 1 268 ? -9.155 17.566 13.965 1.00 90.25 268 ALA A C 1
ATOM 2197 O O . ALA A 1 268 ? -9.730 18.626 13.734 1.00 90.25 268 ALA A O 1
ATOM 2198 N N . ILE A 1 269 ? -9.799 16.480 14.389 1.00 88.19 269 ILE A N 1
ATOM 2199 C CA . ILE A 1 269 ? -11.256 16.444 14.548 1.00 88.19 269 ILE A CA 1
ATOM 2200 C C . ILE A 1 269 ? -11.719 17.428 15.633 1.00 88.19 269 ILE A C 1
ATOM 2202 O O . ILE A 1 269 ? -12.710 18.128 15.437 1.00 88.19 269 ILE A O 1
ATOM 2206 N N . ALA A 1 270 ? -11.004 17.512 16.758 1.00 88.69 270 ALA A N 1
ATOM 2207 C CA . ALA A 1 270 ? -11.329 18.418 17.861 1.00 88.69 270 ALA A CA 1
ATOM 2208 C C . ALA A 1 270 ? -11.204 19.901 17.468 1.00 88.69 270 ALA A C 1
ATOM 2210 O O . ALA A 1 270 ? -11.972 20.733 17.940 1.00 88.69 270 ALA A O 1
ATOM 2211 N N . GLU A 1 271 ? -10.279 20.226 16.565 1.00 90.81 271 GLU A N 1
ATOM 2212 C CA . GLU A 1 271 ? -10.112 21.558 15.969 1.00 90.81 271 GLU A CA 1
ATOM 2213 C C . GLU A 1 271 ? -11.143 21.853 14.859 1.00 90.81 271 GLU A C 1
ATOM 2215 O O . GLU A 1 271 ? -11.115 22.927 14.257 1.00 90.81 271 GLU A O 1
ATOM 2220 N N . GLY A 1 272 ? -12.053 20.915 14.568 1.00 86.38 272 GLY A N 1
ATOM 2221 C CA . GLY A 1 272 ? -13.031 21.031 13.484 1.00 86.38 272 GLY A CA 1
ATOM 2222 C C . GLY A 1 272 ? -12.423 20.849 12.091 1.00 86.38 272 GLY A C 1
ATOM 2223 O O . GLY A 1 272 ? -13.044 21.217 11.092 1.00 86.38 272 GLY A O 1
ATOM 2224 N N . GLU A 1 273 ? -11.210 20.302 11.999 1.00 86.75 273 GLU A N 1
ATOM 2225 C CA . GLU A 1 273 ? -10.554 20.010 10.733 1.00 86.75 273 GLU A CA 1
ATOM 2226 C C . GLU A 1 273 ? -10.928 18.622 10.209 1.00 86.75 273 GLU A C 1
ATOM 2228 O O . GLU A 1 273 ? -10.992 17.631 10.937 1.00 86.75 273 GLU A O 1
ATOM 2233 N N . VAL A 1 274 ? -11.088 18.541 8.891 1.00 79.31 274 VAL A N 1
ATOM 2234 C CA . VAL A 1 274 ? -11.229 17.278 8.172 1.00 79.31 274 VAL A CA 1
ATOM 2235 C C . VAL A 1 274 ? -9.924 17.014 7.416 1.00 79.31 274 VAL A C 1
ATOM 2237 O O . VAL A 1 274 ? -9.554 17.833 6.566 1.00 79.31 274 VAL A O 1
ATOM 2240 N N . PRO A 1 275 ? -9.221 15.893 7.678 1.00 80.44 275 PRO A N 1
ATOM 2241 C CA . PRO A 1 275 ? -7.987 15.562 6.973 1.00 80.44 275 PRO A CA 1
ATOM 2242 C C . PRO A 1 275 ? -8.169 15.560 5.450 1.00 80.44 275 PRO A C 1
ATOM 2244 O O . PRO A 1 275 ? -9.146 15.017 4.925 1.00 80.44 275 PRO A O 1
ATOM 2247 N N . HIS A 1 276 ? -7.218 16.152 4.724 1.00 74.62 276 HIS A N 1
ATOM 2248 C CA . HIS A 1 276 ? -7.335 16.340 3.272 1.00 74.62 276 HIS A CA 1
ATOM 2249 C C . HIS A 1 276 ? -7.484 15.008 2.516 1.00 74.62 276 HIS A C 1
ATOM 2251 O O . HIS A 1 276 ? -8.418 14.834 1.736 1.00 74.62 276 HIS A O 1
ATOM 2257 N N . GLN A 1 277 ? -6.603 14.035 2.774 1.00 75.50 277 GLN A N 1
ATOM 2258 C CA . GLN A 1 277 ? -6.643 12.704 2.148 1.00 75.50 277 GLN A CA 1
ATOM 2259 C C . GLN A 1 277 ? -7.303 11.657 3.050 1.00 75.50 277 GLN A C 1
ATOM 2261 O O . GLN A 1 277 ? -6.805 10.541 3.218 1.00 75.50 277 GLN A O 1
ATOM 2266 N N . ARG A 1 278 ? -8.454 12.021 3.623 1.00 81.81 278 ARG A N 1
ATOM 2267 C CA . ARG A 1 278 ? -9.216 11.190 4.564 1.00 81.81 278 ARG A CA 1
ATOM 2268 C C . ARG A 1 278 ? -9.570 9.788 4.063 1.00 81.81 278 ARG A C 1
ATOM 2270 O O . ARG A 1 278 ? -9.738 8.900 4.893 1.00 81.81 278 ARG A O 1
ATOM 2277 N N . TYR A 1 279 ? -9.636 9.570 2.746 1.00 82.94 279 TYR A N 1
ATOM 2278 C CA . TYR A 1 279 ? -9.999 8.291 2.111 1.00 82.94 279 TYR A CA 1
ATOM 2279 C C . TYR A 1 279 ? -9.108 7.106 2.507 1.00 82.94 279 TYR A C 1
ATOM 2281 O O . TYR A 1 279 ? -9.566 5.973 2.485 1.00 82.94 279 TYR A O 1
ATOM 2289 N N . MET A 1 280 ? -7.856 7.365 2.900 1.00 86.00 280 MET A N 1
ATOM 2290 C CA . MET A 1 280 ? -6.895 6.323 3.298 1.00 86.00 280 MET A CA 1
ATOM 2291 C C . MET A 1 280 ? -6.746 6.176 4.818 1.00 86.00 280 MET A C 1
ATOM 2293 O O . MET A 1 280 ? -6.106 5.246 5.301 1.00 86.00 280 MET A O 1
ATOM 2297 N N . VAL A 1 281 ? -7.335 7.087 5.597 1.00 89.88 281 VAL A N 1
ATOM 2298 C CA . VAL A 1 281 ? -7.226 7.091 7.063 1.00 89.88 281 VAL A CA 1
ATOM 2299 C C . VAL A 1 281 ? -7.814 5.823 7.708 1.00 89.88 281 VAL A C 1
ATOM 2301 O O . VAL A 1 281 ? -7.185 5.321 8.641 1.00 89.88 281 VAL A O 1
ATOM 2304 N N . PRO A 1 282 ? -8.953 5.254 7.251 1.00 92.38 282 PRO A N 1
ATOM 2305 C CA . PRO A 1 282 ? -9.522 4.054 7.860 1.00 92.38 282 PRO A CA 1
ATOM 2306 C C . PRO A 1 282 ? -8.579 2.855 7.875 1.00 92.38 282 PRO A C 1
ATOM 2308 O O . PRO A 1 282 ? -8.587 2.117 8.855 1.00 92.38 282 PRO A O 1
ATOM 2311 N N . ASP A 1 283 ? -7.725 2.679 6.865 1.00 93.12 283 ASP A N 1
ATOM 2312 C CA . ASP A 1 283 ? -6.767 1.568 6.848 1.00 93.12 283 ASP A CA 1
ATOM 2313 C C . ASP A 1 283 ? -5.816 1.641 8.050 1.00 93.12 283 ASP A C 1
ATOM 2315 O O . ASP A 1 283 ? -5.675 0.679 8.809 1.00 93.12 283 ASP A O 1
ATOM 2319 N N . VAL A 1 284 ? -5.271 2.835 8.310 1.00 95.31 284 VAL A N 1
ATOM 2320 C CA . VAL A 1 284 ? -4.432 3.108 9.487 1.00 95.31 284 VAL A CA 1
ATOM 2321 C C . VAL A 1 284 ? -5.201 2.869 10.783 1.00 95.31 284 VAL A C 1
ATOM 2323 O O . VAL A 1 284 ? -4.644 2.321 11.732 1.00 95.31 284 VAL A O 1
ATOM 2326 N N . MET A 1 285 ? -6.485 3.233 10.834 1.00 96.38 285 MET A N 1
ATOM 2327 C CA . MET A 1 285 ? -7.329 2.983 12.006 1.00 96.38 285 MET A CA 1
ATOM 2328 C C . MET A 1 285 ? -7.556 1.483 12.236 1.00 96.38 285 MET A C 1
ATOM 2330 O O . MET A 1 285 ? -7.468 1.012 13.370 1.00 96.38 285 MET A O 1
ATOM 2334 N N . GLY A 1 286 ? -7.781 0.713 11.170 1.00 97.25 286 GLY A N 1
ATOM 2335 C CA . GLY A 1 286 ? -7.889 -0.744 11.232 1.00 97.25 286 GLY A CA 1
ATOM 2336 C C . GLY A 1 286 ? -6.596 -1.395 11.728 1.00 97.25 286 GLY A C 1
ATOM 2337 O O . GLY A 1 286 ? -6.632 -2.193 12.665 1.00 97.25 286 GLY A O 1
ATOM 2338 N N . ILE A 1 287 ? -5.447 -0.999 11.166 1.00 97.88 287 ILE A N 1
ATOM 2339 C CA . ILE A 1 287 ? -4.118 -1.441 11.622 1.00 97.88 287 ILE A CA 1
ATOM 2340 C C . ILE A 1 287 ? -3.913 -1.078 13.099 1.00 97.88 287 ILE A C 1
ATOM 2342 O O . ILE A 1 287 ? -3.529 -1.925 13.904 1.00 97.88 287 ILE A O 1
ATOM 2346 N N . GLY A 1 288 ? -4.191 0.170 13.472 1.00 98.06 288 GLY A N 1
ATOM 2347 C CA . GLY A 1 288 ? -4.050 0.681 14.832 1.00 98.06 288 GLY A CA 1
ATOM 2348 C C . GLY A 1 288 ? -4.821 -0.144 15.852 1.00 98.06 288 GLY A C 1
ATOM 2349 O O . GLY A 1 288 ? -4.248 -0.576 16.858 1.00 98.06 288 GLY A O 1
ATOM 2350 N N . TYR A 1 289 ? -6.090 -0.432 15.562 1.00 98.31 289 TYR A N 1
ATOM 2351 C CA . TYR A 1 289 ? -6.927 -1.267 16.416 1.00 98.31 289 TYR A CA 1
ATOM 2352 C C . TYR A 1 289 ? -6.369 -2.689 16.559 1.00 98.31 289 TYR A C 1
ATOM 2354 O O . TYR A 1 289 ? -6.210 -3.164 17.681 1.00 98.31 289 TYR A O 1
ATOM 2362 N N . GLU A 1 290 ? -5.980 -3.343 15.460 1.00 97.44 290 GLU A N 1
ATOM 2363 C CA . GLU A 1 290 ? -5.390 -4.692 15.505 1.00 97.44 290 GLU A CA 1
ATOM 2364 C C . GLU A 1 290 ? -4.109 -4.754 16.339 1.00 97.44 290 GLU A C 1
ATOM 2366 O O . GLU A 1 290 ? -3.851 -5.744 17.024 1.00 97.44 290 GLU A O 1
ATOM 2371 N N . ARG A 1 291 ? -3.284 -3.704 16.276 1.00 97.00 291 ARG A N 1
ATOM 2372 C CA . ARG A 1 291 ? -1.982 -3.674 16.949 1.00 97.00 291 ARG A CA 1
ATOM 2373 C C . ARG A 1 291 ? -2.053 -3.289 18.414 1.00 97.00 291 ARG A C 1
ATOM 2375 O O . ARG A 1 291 ? -1.141 -3.643 19.159 1.00 97.00 291 ARG A O 1
ATOM 2382 N N . THR A 1 292 ? -3.083 -2.562 18.829 1.00 97.19 292 THR A N 1
ATOM 2383 C CA . THR A 1 292 ? -3.143 -1.967 20.174 1.00 97.19 292 THR A CA 1
ATOM 2384 C C . THR A 1 292 ? -4.337 -2.429 21.001 1.00 97.19 292 THR A C 1
ATOM 2386 O O . THR A 1 292 ? -4.285 -2.339 22.224 1.00 97.19 292 THR A O 1
ATOM 2389 N N . GLY A 1 293 ? -5.412 -2.900 20.366 1.00 96.31 293 GLY A N 1
ATOM 2390 C CA . GLY A 1 293 ? -6.708 -3.120 21.009 1.00 96.31 293 GLY A CA 1
ATOM 2391 C C . GLY A 1 293 ? -7.428 -1.827 21.417 1.00 96.31 293 GLY A C 1
ATOM 2392 O O . GLY A 1 293 ? -8.511 -1.894 21.998 1.00 96.31 293 GLY A O 1
ATOM 2393 N N . ASP A 1 294 ? -6.862 -0.650 21.128 1.00 96.88 294 ASP A N 1
ATOM 2394 C CA . ASP A 1 294 ? -7.439 0.630 21.525 1.00 96.88 294 ASP A CA 1
ATOM 2395 C C . ASP A 1 294 ? -8.625 0.992 20.626 1.00 96.88 294 ASP A C 1
ATOM 2397 O O . ASP A 1 294 ? -8.491 1.306 19.440 1.00 96.88 294 ASP A O 1
ATOM 2401 N N . ARG A 1 295 ? -9.818 0.980 21.225 1.00 94.81 295 ARG A N 1
ATOM 2402 C CA . ARG A 1 295 ? -11.077 1.295 20.546 1.00 94.81 295 ARG A CA 1
ATOM 2403 C C . ARG A 1 295 ? -11.126 2.726 20.002 1.00 94.81 295 ARG A C 1
ATOM 2405 O O . ARG A 1 295 ? -11.903 2.985 19.089 1.00 94.81 295 ARG A O 1
ATOM 2412 N N . THR A 1 296 ? -10.286 3.636 20.494 1.00 95.12 296 THR A N 1
ATOM 2413 C CA . THR A 1 296 ? -10.208 5.017 19.996 1.00 95.12 296 THR A CA 1
ATOM 2414 C C . THR A 1 296 ? -9.883 5.062 18.500 1.00 95.12 296 THR A C 1
ATOM 2416 O O . THR A 1 296 ? -10.399 5.925 17.799 1.00 95.12 296 THR A O 1
ATOM 2419 N N . PHE A 1 297 ? -9.121 4.096 17.968 1.00 97.31 297 PHE A N 1
ATOM 2420 C CA . PHE A 1 297 ? -8.913 3.978 16.519 1.00 97.31 297 PHE A CA 1
ATOM 2421 C C . PHE A 1 297 ? -10.224 3.750 15.756 1.00 97.31 297 PHE A C 1
ATOM 2423 O O . PHE A 1 297 ? -10.461 4.379 14.727 1.00 97.31 297 PHE A O 1
ATOM 2430 N N . ILE A 1 298 ? -11.100 2.885 16.274 1.00 95.50 298 ILE A N 1
ATOM 2431 C CA . ILE A 1 298 ? -12.403 2.614 15.658 1.00 95.50 298 ILE A CA 1
ATOM 2432 C C . ILE A 1 298 ? -13.296 3.850 15.727 1.00 95.50 298 ILE A C 1
ATOM 2434 O O . ILE A 1 298 ? -13.910 4.220 14.727 1.00 95.50 298 ILE A O 1
ATOM 2438 N N . ASP A 1 299 ? -13.319 4.521 16.878 1.00 92.06 299 ASP A N 1
ATOM 2439 C CA . ASP A 1 299 ? -14.134 5.719 17.059 1.00 92.06 299 ASP A CA 1
ATOM 2440 C C . ASP A 1 299 ? -13.702 6.850 16.102 1.00 92.06 299 ASP A C 1
ATOM 2442 O O . ASP A 1 299 ? -14.547 7.466 15.450 1.00 92.06 299 ASP A O 1
ATOM 2446 N N . LEU A 1 300 ? -12.392 7.077 15.948 1.00 92.50 300 LEU A N 1
ATOM 2447 C CA . LEU A 1 300 ? -11.848 8.070 15.015 1.00 92.50 300 LEU A CA 1
ATOM 2448 C C . LEU A 1 300 ? -12.088 7.690 13.551 1.00 92.50 300 LEU A C 1
ATOM 2450 O O . LEU A 1 300 ? -12.437 8.551 12.748 1.00 92.50 300 LEU A O 1
ATOM 2454 N N . GLY A 1 301 ? -11.937 6.413 13.191 1.00 92.12 301 GLY A N 1
ATOM 2455 C CA . GLY A 1 301 ? -12.213 5.958 11.830 1.00 92.12 301 GLY A CA 1
ATOM 2456 C C . GLY A 1 301 ? -13.675 6.164 11.433 1.00 92.12 301 GLY A C 1
ATOM 2457 O O . GLY A 1 301 ? -13.935 6.653 10.338 1.00 92.12 301 GLY A O 1
ATOM 2458 N N . LEU A 1 302 ? -14.625 5.902 12.338 1.00 89.62 302 LEU A N 1
ATOM 2459 C CA . LEU A 1 302 ? -16.044 6.192 12.104 1.00 89.62 302 LEU A CA 1
ATOM 2460 C C . LEU A 1 302 ? -16.291 7.695 11.943 1.00 89.62 302 LEU A C 1
ATOM 2462 O O . LEU A 1 302 ? -17.014 8.095 11.036 1.00 89.62 302 LEU A O 1
ATOM 2466 N N . ALA A 1 303 ? -15.651 8.529 12.767 1.00 87.38 303 ALA A N 1
ATOM 2467 C CA . ALA A 1 303 ? -15.773 9.980 12.646 1.00 87.38 303 ALA A CA 1
ATOM 2468 C C . ALA A 1 303 ? -15.256 10.513 11.303 1.00 87.38 303 ALA A C 1
ATOM 2470 O O . ALA A 1 303 ? -15.828 11.432 10.715 1.00 87.38 303 ALA A O 1
ATOM 2471 N N . ILE A 1 304 ? -14.195 9.902 10.783 1.00 86.75 304 ILE A N 1
ATOM 2472 C CA . ILE A 1 304 ? -13.681 10.205 9.452 1.00 86.75 304 ILE A CA 1
ATOM 2473 C C . ILE A 1 304 ? -14.660 9.755 8.358 1.00 86.75 304 ILE A C 1
ATOM 2475 O O . ILE A 1 304 ? -14.884 10.518 7.418 1.00 86.75 304 ILE A O 1
ATOM 2479 N N . LEU A 1 305 ? -15.269 8.570 8.487 1.00 83.56 305 LEU A N 1
ATOM 2480 C CA . LEU A 1 305 ? -16.258 8.065 7.526 1.00 83.56 305 LEU A CA 1
ATOM 2481 C C . LEU A 1 305 ? -17.527 8.920 7.458 1.00 83.56 305 LEU A C 1
ATOM 2483 O O . LEU A 1 305 ? -18.093 9.052 6.379 1.00 83.56 305 LEU A O 1
ATOM 2487 N N . GLU A 1 306 ? -17.960 9.554 8.549 1.00 78.38 306 GLU A N 1
ATOM 2488 C CA . GLU A 1 306 ? -19.090 10.499 8.489 1.00 78.38 306 GLU A CA 1
ATOM 2489 C C . GLU A 1 306 ? -18.800 11.717 7.604 1.00 78.38 306 GLU A C 1
ATOM 2491 O O . GLU A 1 306 ? -19.712 12.317 7.041 1.00 78.38 306 GLU A O 1
ATOM 2496 N N . ASN A 1 307 ? -17.522 12.056 7.440 1.00 73.44 307 ASN A N 1
ATOM 2497 C CA . ASN A 1 307 ? -17.071 13.115 6.544 1.00 73.44 307 ASN A CA 1
ATOM 2498 C C . ASN A 1 307 ? -16.765 12.589 5.131 1.00 73.44 307 ASN A C 1
ATOM 2500 O O . ASN A 1 307 ? -16.197 13.315 4.307 1.00 73.44 307 ASN A O 1
ATOM 2504 N N . TYR A 1 308 ? -17.071 11.324 4.828 1.00 75.12 308 TYR A N 1
ATOM 2505 C CA . TYR A 1 308 ? -16.939 10.818 3.468 1.00 75.12 308 TYR A CA 1
ATOM 2506 C C . TYR A 1 308 ? -18.111 11.309 2.644 1.00 75.12 308 TYR A C 1
ATOM 2508 O O . TYR A 1 308 ? -19.253 10.886 2.817 1.00 75.12 308 TYR A O 1
ATOM 2516 N N . ASP A 1 309 ? -17.787 12.119 1.648 1.00 62.59 309 ASP A N 1
ATOM 2517 C CA . ASP A 1 309 ? -18.648 12.268 0.493 1.00 62.59 309 ASP A CA 1
ATOM 251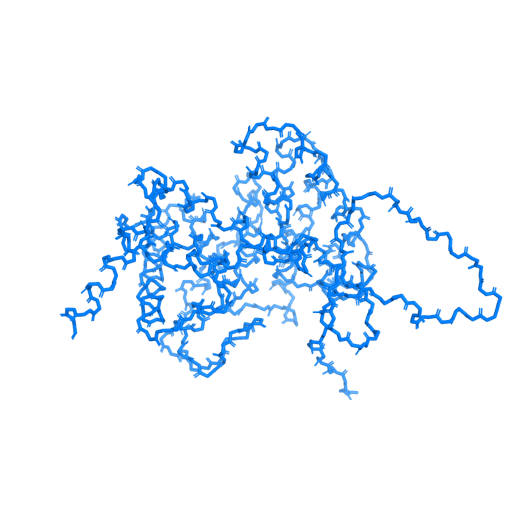8 C C . ASP A 1 309 ? -18.475 10.997 -0.337 1.00 62.59 309 ASP A C 1
ATOM 2520 O O . ASP A 1 309 ? -17.717 10.962 -1.307 1.00 62.59 309 ASP A O 1
ATOM 2524 N N . PHE A 1 310 ? -19.121 9.906 0.093 1.00 56.72 310 PHE A N 1
ATOM 2525 C CA . PHE A 1 310 ? -19.297 8.748 -0.775 1.00 56.72 310 PHE A CA 1
ATOM 2526 C C . PHE A 1 310 ? -19.916 9.277 -2.050 1.00 56.72 310 PHE A C 1
ATOM 2528 O O . PHE A 1 310 ? -21.010 9.835 -2.002 1.00 56.72 310 PHE A O 1
ATOM 2535 N N . VAL A 1 311 ? -19.154 9.166 -3.134 1.00 50.16 311 VAL A N 1
ATOM 2536 C CA . VAL A 1 311 ? -19.424 9.755 -4.436 1.00 50.16 311 VAL A CA 1
ATOM 2537 C C . VAL A 1 311 ? -20.926 9.777 -4.729 1.00 50.16 311 VAL A C 1
ATOM 2539 O O . VAL A 1 311 ? -21.517 8.765 -5.101 1.00 50.16 311 VAL A O 1
ATOM 2542 N N . ARG A 1 312 ? -21.555 10.936 -4.502 1.00 42.62 312 ARG A N 1
ATOM 2543 C CA . ARG A 1 312 ? -23.004 11.115 -4.683 1.00 42.62 312 ARG A CA 1
ATOM 2544 C C . ARG A 1 312 ? -23.375 11.316 -6.149 1.00 42.62 312 ARG A C 1
ATOM 2546 O O . ARG A 1 312 ? -24.553 11.292 -6.490 1.00 42.62 312 ARG A O 1
ATOM 2553 N N . GLU A 1 313 ? -22.379 11.513 -7.004 1.00 41.72 313 GLU A N 1
ATOM 2554 C CA . GLU A 1 313 ? -22.556 11.775 -8.423 1.00 41.72 313 GLU A CA 1
ATOM 2555 C C . GLU A 1 313 ? -22.456 10.472 -9.214 1.00 41.72 313 GLU A C 1
ATOM 2557 O O . GLU A 1 313 ? -21.505 9.699 -9.082 1.00 41.72 313 GLU A O 1
ATOM 2562 N N . GLN A 1 314 ? -23.483 10.212 -10.021 1.00 37.41 314 GLN A N 1
ATOM 2563 C CA . GLN A 1 314 ? -23.480 9.153 -11.018 1.00 37.41 314 GLN A CA 1
ATOM 2564 C C . GLN A 1 314 ? -23.582 9.803 -12.405 1.00 37.41 314 GLN A C 1
ATOM 2566 O O . GLN A 1 314 ? -24.627 10.378 -12.719 1.00 37.41 314 GLN A O 1
ATOM 2571 N N . PRO A 1 315 ? -22.530 9.701 -13.235 1.00 46.34 315 PRO A N 1
ATOM 2572 C CA . PRO A 1 315 ? -21.262 9.037 -12.945 1.00 46.34 315 PRO A CA 1
ATOM 2573 C C . PRO A 1 315 ? -20.352 9.865 -12.031 1.00 46.34 315 PRO A C 1
ATOM 2575 O O . PRO A 1 315 ? -20.498 11.071 -11.865 1.00 46.34 315 PRO A O 1
ATOM 2578 N N . VAL A 1 316 ? -19.392 9.159 -11.454 1.00 44.88 316 VAL A N 1
ATOM 2579 C CA . VAL A 1 316 ? -18.368 9.684 -10.558 1.00 44.88 316 VAL A CA 1
ATOM 2580 C C . VAL A 1 316 ? -17.463 10.677 -11.297 1.00 44.88 316 VAL A C 1
ATOM 2582 O O . VAL A 1 316 ? -16.821 10.298 -12.275 1.00 44.88 316 VAL A O 1
ATOM 2585 N N . GLY A 1 317 ? -17.340 11.915 -10.806 1.00 42.50 317 GLY A N 1
ATOM 2586 C CA . GLY A 1 317 ? -16.435 12.918 -11.388 1.00 42.50 317 GLY A CA 1
ATOM 2587 C C . GLY A 1 317 ? -14.940 12.554 -11.312 1.00 42.50 317 GLY A C 1
ATOM 2588 O O . GLY A 1 317 ? -14.150 13.015 -12.135 1.00 42.50 317 GLY A O 1
ATOM 2589 N N . GLU A 1 318 ? -14.537 11.686 -10.370 1.00 51.53 318 GLU A N 1
ATOM 2590 C CA . GLU A 1 318 ? -13.143 11.253 -10.201 1.00 51.53 318 GLU A CA 1
ATOM 2591 C C . GLU A 1 318 ? -13.009 9.799 -9.685 1.00 51.53 318 GLU A C 1
ATOM 2593 O O . GLU A 1 318 ? -13.420 9.462 -8.573 1.00 51.53 318 GLU A 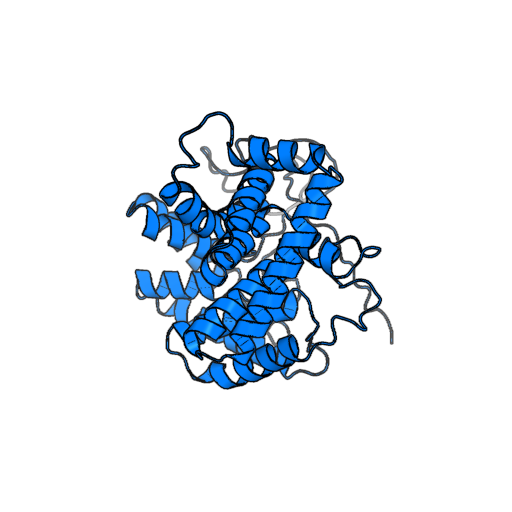O 1
ATOM 2598 N N . ILE A 1 319 ? -12.380 8.912 -10.468 1.00 58.84 319 ILE A N 1
ATOM 2599 C CA . ILE A 1 319 ? -12.173 7.489 -10.102 1.00 58.84 319 ILE A CA 1
ATOM 2600 C C . ILE A 1 319 ? -11.186 7.329 -8.923 1.00 58.84 319 ILE A C 1
ATOM 2602 O O . ILE A 1 319 ? -11.264 6.364 -8.159 1.00 58.84 319 ILE A O 1
ATOM 2606 N N . LYS A 1 320 ? -10.274 8.289 -8.741 1.00 65.00 320 LYS A N 1
ATOM 2607 C CA . LYS A 1 320 ? -9.173 8.257 -7.766 1.00 65.00 320 LYS A CA 1
ATOM 2608 C C . LYS A 1 320 ? -9.639 8.159 -6.298 1.00 65.00 320 LYS A C 1
ATOM 2610 O O . LYS A 1 320 ? -9.261 7.184 -5.643 1.00 65.00 320 LYS A O 1
ATOM 2615 N N . PRO A 1 321 ? -10.495 9.067 -5.777 1.00 63.69 321 PRO A N 1
ATOM 2616 C CA . PRO A 1 321 ? -11.066 8.940 -4.434 1.00 63.69 321 PRO A CA 1
ATOM 2617 C C . PRO A 1 321 ? -11.784 7.612 -4.196 1.00 63.69 321 PRO A C 1
ATOM 2619 O O . PRO A 1 321 ? -11.724 7.072 -3.091 1.00 63.69 321 PRO A O 1
ATOM 2622 N N . SER A 1 322 ? -12.422 7.058 -5.233 1.00 66.50 322 SER A N 1
ATOM 2623 C CA . SER A 1 322 ? -13.094 5.759 -5.144 1.00 66.50 322 SER A CA 1
ATOM 2624 C C . SER A 1 322 ? -12.079 4.637 -4.928 1.00 66.50 322 SER A C 1
ATOM 2626 O O . SER A 1 322 ? -12.185 3.914 -3.945 1.00 66.50 322 SER A O 1
ATOM 2628 N N . ALA A 1 323 ? -11.045 4.532 -5.767 1.00 72.06 323 ALA A N 1
ATOM 2629 C CA . ALA A 1 323 ? -10.003 3.512 -5.608 1.00 72.06 323 ALA A CA 1
ATOM 2630 C C . ALA A 1 323 ? -9.330 3.574 -4.223 1.00 72.06 323 ALA A C 1
ATOM 2632 O O . ALA A 1 323 ? -9.207 2.553 -3.548 1.00 72.06 323 ALA A O 1
ATOM 2633 N N . MET A 1 324 ? -8.979 4.783 -3.762 1.00 76.75 324 MET A N 1
ATOM 2634 C CA . MET A 1 324 ? -8.411 5.009 -2.424 1.00 76.75 324 MET A CA 1
ATOM 2635 C C . MET A 1 324 ? -9.356 4.538 -1.314 1.00 76.75 324 MET A C 1
ATOM 2637 O O . MET A 1 324 ? -8.950 3.811 -0.410 1.00 76.75 324 MET A O 1
ATOM 2641 N N . THR A 1 325 ? -10.631 4.918 -1.402 1.00 77.56 325 THR A N 1
ATOM 2642 C CA . THR A 1 325 ? -11.643 4.544 -0.409 1.00 77.56 325 THR A CA 1
ATOM 2643 C C . THR A 1 325 ? -11.810 3.031 -0.338 1.00 77.56 325 THR A C 1
ATOM 2645 O O . THR A 1 325 ? -11.701 2.453 0.739 1.00 77.56 325 THR A O 1
ATOM 2648 N N . TYR A 1 326 ? -12.030 2.370 -1.478 1.00 80.12 326 TYR A N 1
ATOM 2649 C CA . TYR A 1 326 ? -12.239 0.920 -1.517 1.00 80.12 326 TYR A CA 1
ATOM 2650 C C . TYR A 1 326 ? -11.007 0.154 -1.028 1.00 80.12 326 TYR A C 1
ATOM 2652 O O . TYR A 1 326 ? -11.149 -0.839 -0.321 1.00 80.12 326 TYR A O 1
ATOM 2660 N N . ARG A 1 327 ? -9.800 0.641 -1.327 1.00 85.81 327 ARG A N 1
ATOM 2661 C CA . ARG A 1 327 ? -8.561 0.071 -0.794 1.00 85.81 327 ARG A CA 1
ATOM 2662 C C . ARG A 1 327 ? -8.512 0.122 0.736 1.00 85.81 327 ARG A C 1
ATOM 2664 O O . ARG A 1 327 ? -8.152 -0.866 1.366 1.00 85.81 327 ARG A O 1
ATOM 2671 N N . ALA A 1 328 ? -8.860 1.259 1.332 1.00 86.44 328 ALA A N 1
ATOM 2672 C CA . ALA A 1 328 ? -8.602 1.495 2.749 1.00 86.44 328 ALA A CA 1
ATOM 2673 C C . ALA A 1 328 ? -9.753 1.112 3.693 1.00 86.44 328 ALA A C 1
ATOM 2675 O O . ALA A 1 328 ? -9.540 0.904 4.888 1.00 86.44 328 ALA A O 1
ATOM 2676 N N . VAL A 1 329 ? -10.988 1.040 3.193 1.00 87.88 329 VAL A N 1
ATOM 2677 C CA . VAL A 1 329 ? -12.171 1.001 4.063 1.00 87.88 329 VAL A CA 1
ATOM 2678 C C . VAL A 1 329 ? -12.523 -0.403 4.559 1.00 87.88 329 VAL A C 1
ATOM 2680 O O . VAL A 1 329 ? -12.999 -0.551 5.682 1.00 87.88 329 VAL A O 1
ATOM 2683 N N . PHE A 1 330 ? -12.271 -1.462 3.784 1.00 88.38 330 PHE A N 1
ATOM 2684 C CA . PHE A 1 330 ? -12.803 -2.792 4.117 1.00 88.38 330 PHE A CA 1
ATOM 2685 C C . PHE A 1 330 ? -12.174 -3.424 5.357 1.00 88.38 330 PHE A C 1
ATOM 2687 O O . PHE A 1 330 ? -12.889 -4.016 6.169 1.00 88.38 330 PHE A O 1
ATOM 2694 N N . ARG A 1 331 ? -10.854 -3.276 5.538 1.00 91.06 331 ARG A N 1
ATOM 2695 C CA . ARG A 1 331 ? -10.166 -3.764 6.743 1.00 91.06 331 ARG A CA 1
ATOM 2696 C C . ARG A 1 331 ? -10.775 -3.139 7.996 1.00 91.06 331 ARG A C 1
ATOM 2698 O O . ARG A 1 331 ? -11.078 -3.843 8.956 1.00 91.06 331 ARG A O 1
ATOM 2705 N N . PHE A 1 332 ? -10.997 -1.829 7.950 1.00 94.19 332 PHE A N 1
ATOM 2706 C CA . PHE A 1 332 ? -11.628 -1.067 9.017 1.00 94.19 332 PHE A CA 1
ATOM 2707 C C . PHE A 1 332 ? -13.080 -1.486 9.265 1.00 94.19 332 PHE A C 1
ATOM 2709 O O . PHE A 1 332 ? -13.442 -1.797 10.401 1.00 94.19 332 PHE A O 1
ATOM 2716 N N . LEU A 1 333 ? -13.901 -1.541 8.210 1.00 91.00 333 LEU A N 1
ATOM 2717 C CA . LEU A 1 333 ? -15.317 -1.896 8.320 1.00 91.00 333 LEU A CA 1
ATOM 2718 C C . LEU A 1 333 ? -15.510 -3.283 8.919 1.00 91.00 333 LEU A C 1
ATOM 2720 O O . LEU A 1 333 ? -16.403 -3.453 9.737 1.00 91.00 333 LEU A O 1
ATOM 2724 N N . GLY A 1 334 ? -14.644 -4.248 8.601 1.00 91.75 334 GLY A N 1
ATOM 2725 C CA . GLY A 1 334 ? -14.701 -5.568 9.228 1.00 91.75 334 GLY A CA 1
ATOM 2726 C C . GLY A 1 334 ? -14.548 -5.519 10.754 1.00 91.75 334 GLY A C 1
ATOM 2727 O O . GLY A 1 334 ? -15.166 -6.315 11.457 1.00 91.75 334 GLY A O 1
ATOM 2728 N N . HIS A 1 335 ? -13.748 -4.591 11.294 1.00 95.12 335 HIS A N 1
ATOM 2729 C CA . HIS A 1 335 ? -13.649 -4.388 12.746 1.00 95.12 335 HIS A CA 1
ATOM 2730 C C . HIS A 1 335 ? -14.858 -3.650 13.310 1.00 95.12 335 HIS A C 1
ATOM 2732 O O . HIS A 1 335 ? -15.365 -4.047 14.357 1.00 95.12 335 HIS A O 1
ATOM 2738 N N . ALA A 1 336 ? -15.334 -2.608 12.627 1.00 92.00 336 ALA A N 1
ATOM 2739 C CA . ALA A 1 336 ? -16.523 -1.868 13.045 1.00 92.00 336 ALA A CA 1
ATOM 2740 C C . ALA A 1 336 ? -17.778 -2.765 13.084 1.00 92.00 336 ALA A C 1
ATOM 2742 O O . ALA A 1 336 ? -18.545 -2.698 14.045 1.00 92.00 336 ALA A O 1
ATOM 2743 N N . ASP A 1 337 ? -17.933 -3.645 12.093 1.00 91.19 337 ASP A N 1
ATOM 2744 C CA . ASP A 1 337 ? -18.994 -4.653 11.989 1.00 91.19 337 ASP A CA 1
ATOM 2745 C C . ASP A 1 337 ? -18.972 -5.627 13.173 1.00 91.19 337 ASP A C 1
ATOM 2747 O O . ASP A 1 337 ? -19.944 -5.739 13.915 1.00 91.19 337 ASP A O 1
ATOM 2751 N N . ARG A 1 338 ? -17.812 -6.240 13.454 1.00 92.62 338 ARG A N 1
ATOM 2752 C CA . ARG A 1 338 ? -17.636 -7.144 14.609 1.00 92.62 338 ARG A CA 1
ATOM 2753 C C . ARG A 1 338 ? -17.911 -6.481 15.960 1.00 92.62 338 ARG A C 1
ATOM 2755 O O . ARG A 1 338 ? -18.180 -7.177 16.936 1.00 92.62 338 ARG A O 1
ATOM 2762 N N . LEU A 1 339 ? -17.814 -5.155 16.031 1.00 91.12 339 LEU A N 1
ATOM 2763 C CA . LEU A 1 339 ? -18.126 -4.365 17.221 1.00 91.12 339 LEU A CA 1
ATOM 2764 C C . LEU A 1 339 ? -19.591 -3.895 17.274 1.00 91.12 339 LEU A C 1
ATOM 2766 O O . LEU A 1 339 ? -19.950 -3.196 18.223 1.00 91.12 339 LEU A O 1
ATOM 2770 N N . GLY A 1 340 ? -20.418 -4.252 16.285 1.00 88.88 340 GLY A N 1
ATOM 2771 C CA . GLY A 1 340 ? -21.831 -3.878 16.199 1.00 88.88 340 GLY A CA 1
ATOM 2772 C C . GLY A 1 340 ? -22.051 -2.382 15.973 1.00 88.88 340 GLY A C 1
ATOM 2773 O O . GLY A 1 340 ? -23.007 -1.818 16.496 1.00 88.88 340 GLY A O 1
ATOM 2774 N N . LEU A 1 341 ? -21.129 -1.708 15.275 1.00 85.88 341 LEU A N 1
ATOM 2775 C CA . LEU A 1 341 ? -21.152 -0.248 15.104 1.00 85.88 341 LEU A CA 1
ATOM 2776 C C . LEU A 1 341 ? -21.731 0.218 13.762 1.00 85.88 341 LEU A C 1
ATOM 2778 O O . LEU A 1 341 ? -21.809 1.422 13.540 1.00 85.88 341 LEU A O 1
ATOM 2782 N N . LEU A 1 342 ? -22.103 -0.706 12.872 1.00 81.00 342 LEU A N 1
ATOM 2783 C CA . LEU A 1 342 ? -22.617 -0.380 11.536 1.00 81.00 342 LEU A CA 1
ATOM 2784 C C . LEU A 1 342 ? -24.155 -0.375 11.449 1.00 81.00 342 LEU A C 1
ATOM 2786 O O . LEU A 1 342 ? -24.697 0.140 10.477 1.00 81.00 342 LEU A O 1
ATOM 2790 N N . ASP A 1 343 ? -24.851 -0.887 12.469 1.00 68.75 343 ASP A N 1
ATOM 2791 C CA . ASP A 1 343 ? -26.314 -1.063 12.473 1.00 68.75 343 ASP A CA 1
ATOM 2792 C C . ASP A 1 343 ? -27.097 0.138 13.043 1.00 68.75 343 ASP A C 1
ATOM 2794 O O . ASP A 1 343 ? -28.302 0.049 13.286 1.00 68.75 343 ASP A O 1
ATOM 2798 N N . SER A 1 344 ? -26.443 1.277 13.288 1.00 60.06 344 SER A N 1
ATOM 2799 C CA . SER A 1 344 ? -27.069 2.450 13.907 1.00 60.06 344 SER A CA 1
ATOM 2800 C C . SER A 1 344 ? -27.067 3.672 12.989 1.00 60.06 344 SER A C 1
ATOM 2802 O O . SER A 1 344 ? -26.061 4.011 12.375 1.00 60.06 344 SER A O 1
ATOM 2804 N N . PHE A 1 345 ? -28.205 4.370 12.939 1.00 55.34 345 PHE A N 1
ATOM 2805 C CA . PHE A 1 345 ? -28.380 5.592 12.142 1.00 55.34 345 PHE A CA 1
ATOM 2806 C C . PHE A 1 345 ? -27.532 6.770 12.659 1.00 55.34 345 PHE A C 1
ATOM 2808 O O . PHE A 1 345 ? -27.090 7.605 11.878 1.00 55.34 345 PHE A O 1
ATOM 2815 N N . GLU A 1 346 ? -27.270 6.813 13.969 1.00 58.66 346 GLU A N 1
ATOM 2816 C CA . GLU A 1 346 ? -26.274 7.693 14.586 1.00 58.66 346 GLU A CA 1
ATOM 2817 C C . GLU A 1 346 ? -25.060 6.859 14.998 1.00 58.66 346 GLU A C 1
ATOM 2819 O O . GLU A 1 346 ? -25.223 5.818 15.638 1.00 58.66 346 GLU A O 1
ATOM 2824 N N . SER A 1 347 ? -23.844 7.298 14.663 1.00 58.16 347 SER A N 1
ATOM 2825 C CA . SER A 1 347 ? -22.621 6.620 15.097 1.00 58.16 347 SER A CA 1
ATOM 2826 C C . SER A 1 347 ? -22.408 6.824 16.604 1.00 58.16 347 SER A C 1
ATOM 2828 O O . SER A 1 347 ? -22.100 7.939 17.045 1.00 58.16 347 SER A O 1
ATOM 2830 N N . PRO A 1 348 ? -22.475 5.770 17.443 1.00 63.16 348 PRO A N 1
ATOM 2831 C CA . PRO A 1 348 ? -22.292 5.902 18.887 1.00 63.16 348 PRO A CA 1
ATOM 2832 C C . PRO A 1 348 ? -20.880 6.386 19.242 1.00 63.16 348 PRO A C 1
ATOM 2834 O O . PRO A 1 348 ? -20.646 6.886 20.342 1.00 63.16 348 PRO A O 1
ATOM 2837 N N . ALA A 1 349 ? -19.927 6.221 18.319 1.00 63.75 349 ALA A N 1
ATOM 2838 C CA . ALA A 1 349 ? -18.572 6.739 18.436 1.00 63.75 349 ALA A CA 1
ATOM 2839 C C . ALA A 1 349 ? -18.540 8.268 18.453 1.00 63.75 349 ALA A C 1
ATOM 2841 O O . ALA A 1 349 ? -17.911 8.846 19.332 1.00 63.75 349 ALA A O 1
ATOM 2842 N N . ILE A 1 350 ? -19.267 8.931 17.554 1.00 61.84 350 ILE A N 1
ATOM 2843 C CA . ILE A 1 350 ? -19.297 10.398 17.477 1.00 61.84 350 ILE A CA 1
ATOM 2844 C C . ILE A 1 350 ? -19.894 10.999 18.744 1.00 61.84 350 ILE A C 1
ATOM 2846 O O . ILE A 1 350 ? -19.346 11.959 19.285 1.00 61.84 350 ILE A O 1
ATOM 2850 N N . VAL A 1 351 ? -20.965 10.398 19.266 1.00 65.44 351 VAL A N 1
ATOM 2851 C CA . VAL A 1 351 ? -21.569 10.816 20.540 1.00 65.44 351 VAL A CA 1
ATOM 2852 C C . VAL A 1 351 ? -20.542 10.734 21.677 1.00 65.44 351 VAL A C 1
ATOM 2854 O O . VAL A 1 351 ? -20.430 11.662 22.478 1.00 65.44 351 VAL A O 1
ATOM 2857 N N . ARG A 1 352 ? -19.726 9.668 21.721 1.00 71.31 352 ARG A N 1
ATOM 2858 C CA . ARG A 1 352 ? -18.637 9.529 22.706 1.00 71.31 352 ARG A CA 1
ATOM 2859 C C . ARG A 1 352 ? -17.529 10.562 22.514 1.00 71.31 352 ARG A C 1
ATOM 2861 O O . ARG A 1 352 ? -17.047 11.104 23.508 1.00 71.31 352 ARG A O 1
ATOM 2868 N N . LEU A 1 353 ? -17.112 10.814 21.272 1.00 70.38 353 LEU A N 1
ATOM 2869 C CA . LEU A 1 353 ? -16.059 11.783 20.954 1.00 70.38 353 LEU A CA 1
ATOM 2870 C C . LEU A 1 353 ? -16.475 13.202 21.356 1.00 70.38 353 LEU A C 1
ATOM 2872 O O . LEU A 1 353 ? -15.711 13.879 22.038 1.00 70.38 353 LEU A O 1
ATOM 2876 N N . ARG A 1 354 ? -17.703 13.614 21.011 1.00 67.38 354 ARG A N 1
ATOM 2877 C CA . ARG A 1 354 ? -18.265 14.925 21.380 1.00 67.38 354 ARG A CA 1
ATOM 2878 C C . ARG A 1 354 ? -18.334 15.100 22.893 1.00 67.38 354 ARG A C 1
ATOM 2880 O O . ARG A 1 354 ? -17.796 16.068 23.413 1.00 67.38 354 ARG A O 1
ATOM 2887 N N . LYS A 1 355 ? -18.871 14.105 23.605 1.00 69.19 355 LYS A N 1
ATOM 2888 C CA . LYS A 1 355 ? -18.955 14.143 25.070 1.00 69.19 355 LYS A CA 1
ATOM 2889 C C . LYS A 1 355 ? -17.577 14.265 25.737 1.00 69.19 355 LYS A C 1
ATOM 2891 O O . LYS A 1 355 ? -17.401 15.056 26.652 1.00 69.19 355 LYS A O 1
ATOM 2896 N N . ARG A 1 356 ? -16.573 13.524 25.251 1.00 70.62 356 ARG A N 1
ATOM 2897 C CA . ARG A 1 356 ? -15.190 13.618 25.758 1.00 70.62 356 ARG A CA 1
ATOM 2898 C C . ARG A 1 356 ? -14.518 14.960 25.462 1.00 70.62 356 ARG A C 1
ATOM 2900 O O . ARG A 1 356 ? -13.608 15.336 26.194 1.00 70.62 356 ARG A O 1
ATOM 2907 N N . ALA A 1 357 ? -14.902 15.631 24.378 1.00 63.12 357 ALA A N 1
ATOM 2908 C CA . ALA A 1 357 ? -14.402 16.961 24.045 1.00 63.12 357 ALA A CA 1
ATOM 2909 C C . ALA A 1 357 ? -15.031 18.050 24.930 1.00 63.12 357 ALA A C 1
ATOM 2911 O O . ALA A 1 357 ? -14.355 19.017 25.241 1.00 63.12 357 ALA A O 1
ATOM 2912 N N . GLU A 1 358 ? -16.281 17.872 25.367 1.00 65.31 358 GLU A N 1
ATOM 2913 C CA . GLU A 1 358 ? -16.975 18.776 26.302 1.00 65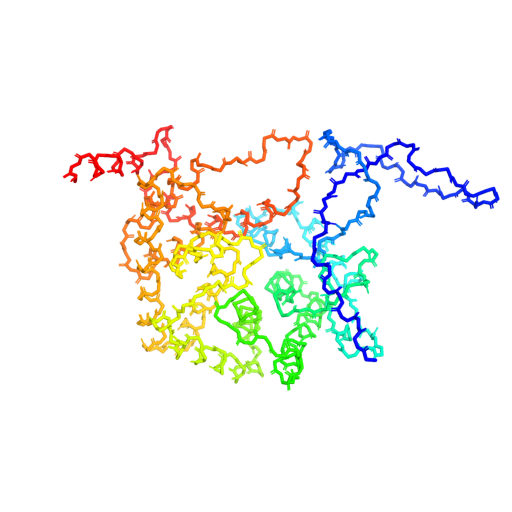.31 358 GLU A CA 1
ATOM 2914 C C . GLU A 1 358 ? -16.486 18.637 27.758 1.00 65.31 358 GLU A C 1
ATOM 2916 O O . GLU A 1 358 ? -16.614 19.566 28.550 1.00 65.31 358 GLU A O 1
ATOM 2921 N N . GLU A 1 359 ? -15.936 17.474 28.123 1.00 68.19 359 GLU A N 1
ATOM 2922 C CA . GLU A 1 359 ? -15.409 17.170 29.465 1.00 68.19 359 GLU A CA 1
ATOM 2923 C C . GLU A 1 359 ? -13.953 17.646 29.690 1.00 68.19 359 GLU A C 1
ATOM 2925 O O . GLU A 1 359 ? -13.409 17.453 30.782 1.00 68.19 359 GLU A O 1
ATOM 2930 N N . ARG A 1 360 ? -13.309 18.242 28.679 1.00 51.31 360 ARG A N 1
ATOM 2931 C CA . ARG A 1 360 ? -11.952 18.813 28.736 1.00 51.31 360 ARG A CA 1
ATOM 2932 C C . ARG A 1 360 ? -11.992 20.319 28.560 1.00 51.31 360 ARG A C 1
ATOM 2934 O O . ARG A 1 360 ? -11.147 20.975 29.210 1.00 51.31 360 ARG A O 1
#

pLDDT: mean 77.4, std 22.59, range [22.16, 98.56]

Nearest PDB structures (foldseek):
  8bry-assembly1_B  TM=6.013E-01  e=1.034E-02  Pedobacter heparinus
  3wrg-assembly1_A  TM=5.407E-01  e=1.092E-01  Bifidobacterium longum subsp. longum JCM 1217
  6jph-assembly1_A  TM=5.009E-01  e=1.966E+00  Defluviitalea phaphyphila
  9dze-assembly1_B  TM=2.369E-01  e=2.778E-01  synthetic construct
  6xns-assembly1_B  TM=2.498E-01  e=1.153E+00  synthetic construct

Mean predicted aligned error: 10.34 Å

Secondary structure (DSSP, 8-state):
----------------TT---PPTT----------S--S----S----------TTTT-HHHHHHHHHHHH--GGGHHHHHHHHHHIIIII-B---SSTTTTTB--SS-GGGTSS---GGG---HHHHHHHHHH--HHHHHHHHHHHHHHHHHHH-TTT---SSSHHHHHHHHHHHHHHHTT-GGGHHHHHHHHHHHHH--TTT--S----SS--TTS-HHHHHHHTHHHHHHHHHHHHHHHHHH--HHHHHHHHHHHHHHHHHHHHHHHTT---TTGGGHHHHHHHHHHHH--THHHHHHHHHHHT-----SSS-S-HHHHHHHHHHHHHHHHHHHHTT-SS-SS-HHHHHHHHHHHT-

Foldseek 3Di:
DDDPPPPDDDAFDADDDPPDDDDPPDPDDPPPPPDDDDFDDDDDDDDDDFHFDQLCPLNLLLLLLVVCVVPVDCVSVVVSVVSLCCNLPFQFQCADPPLQRHLAGAGRHRSNRHHGGAQLNLALQSLLSNCVVPVPVSSVVSLVSSLVSLVVQCPDPVRNDLDLWQRLLSNLLSLLSCVVSVNCPSVVVNVVSLVSNLPDPLPPDDWADPAPFFDTPDRPLLSCQLRLNRNLSNLVSLLSVCVVPVDVSSLVSSLVSLVSNLVSLLVCVLVVHQRNLLLQLLQSLLSNCVSPVDCSSLLSNVVNVVVDPPQPDVVRSDCNSVSSNSNRNPSNVVVCVVVVQPPDPDRVSVVVSVVVSVVD